Protein AF-A0A813CA04-F1 (afdb_monomer_lite)

Foldseek 3Di:
DVVLLVLLLVLLQLLLVCLCVVVAPDDNVCSVVSSVVSNVLNCQQSPQLVVLLCCCCPVVVPDSCQQQVVDPLLCCCPVDVVLVVLLSVLSSQLSVCSNNRVVVSVVVSVVSPVSSSVNSNSSSVSSVVVVVVVVVVVVVVVVVVVVVVVVVVVPVPDDDDDDDDDDDDDDDDDDDDDDDDDDDDDDDDDD

pLDDT: mean 78.23, std 19.39, range [39.5, 97.56]

Radius of gyration: 28.86 Å; chains: 1; bounding box: 60×56×82 Å

Structure (mmCIF, N/CA/C/O backbone):
data_AF-A0A813CA04-F1
#
_entry.id   AF-A0A813CA04-F1
#
loop_
_atom_site.group_PDB
_atom_site.id
_atom_site.type_symbol
_atom_site.label_atom_id
_atom_site.label_alt_id
_atom_site.label_comp_id
_atom_site.label_asym_id
_atom_site.label_entity_id
_atom_site.label_seq_id
_atom_site.pdbx_PDB_ins_code
_atom_site.Cartn_x
_atom_site.Cartn_y
_atom_site.Cartn_z
_atom_site.occupancy
_atom_site.B_iso_or_equiv
_atom_site.auth_seq_id
_atom_site.auth_comp_id
_atom_site.auth_asym_id
_atom_site.auth_atom_id
_atom_site.pdbx_PDB_model_num
ATOM 1 N N . MET A 1 1 ? 6.995 13.926 -3.197 1.00 55.69 1 MET A N 1
ATOM 2 C CA . MET A 1 1 ? 6.388 12.622 -2.840 1.00 55.69 1 MET A CA 1
ATOM 3 C C . MET A 1 1 ? 6.856 12.067 -1.500 1.00 55.69 1 MET A C 1
ATOM 5 O O . MET A 1 1 ? 6.055 11.379 -0.897 1.00 55.69 1 MET A O 1
ATOM 9 N N . VAL A 1 2 ? 8.081 12.334 -1.021 1.00 48.31 2 VAL A N 1
ATOM 10 C CA . VAL A 1 2 ? 8.615 11.747 0.232 1.00 48.31 2 VAL A CA 1
ATOM 11 C C . VAL A 1 2 ? 7.802 12.126 1.485 1.00 48.31 2 VAL A C 1
ATOM 13 O O . VAL A 1 2 ? 7.533 11.259 2.311 1.00 48.31 2 VAL A O 1
ATOM 16 N N . ILE A 1 3 ? 7.342 13.380 1.597 1.00 49.31 3 ILE A N 1
ATOM 17 C CA . ILE A 1 3 ? 6.557 13.866 2.753 1.00 49.31 3 ILE A CA 1
ATOM 18 C C . ILE A 1 3 ? 5.208 13.128 2.884 1.00 49.31 3 ILE A C 1
ATOM 20 O O . ILE A 1 3 ? 4.864 12.698 3.983 1.00 49.31 3 ILE A O 1
ATOM 24 N N . ASP A 1 4 ? 4.510 12.857 1.771 1.00 62.19 4 ASP A N 1
ATOM 25 C CA . ASP A 1 4 ? 3.280 12.039 1.775 1.00 62.19 4 ASP A CA 1
ATOM 26 C C . ASP A 1 4 ? 3.515 10.611 2.293 1.00 62.19 4 ASP A C 1
ATOM 28 O O . ASP A 1 4 ? 2.587 9.975 2.783 1.00 62.19 4 ASP A O 1
ATOM 32 N N . ARG A 1 5 ? 4.741 10.076 2.184 1.00 75.00 5 ARG A N 1
ATOM 33 C CA . ARG A 1 5 ? 5.033 8.678 2.550 1.00 75.00 5 ARG A CA 1
ATOM 34 C C . ARG A 1 5 ? 5.310 8.495 4.030 1.00 75.00 5 ARG A C 1
ATOM 36 O O . ARG A 1 5 ? 4.920 7.489 4.615 1.00 75.00 5 ARG A O 1
ATOM 43 N N . VAL A 1 6 ? 5.955 9.477 4.656 1.00 84.38 6 VAL A N 1
ATOM 44 C CA . VAL A 1 6 ? 6.117 9.467 6.115 1.00 84.38 6 VAL A CA 1
ATOM 45 C C . VAL A 1 6 ? 4.740 9.553 6.771 1.00 84.38 6 VAL A C 1
ATOM 47 O O . VAL A 1 6 ? 4.461 8.768 7.676 1.00 84.38 6 VAL A O 1
ATOM 50 N N . SER A 1 7 ? 3.851 10.408 6.243 1.00 87.94 7 SER A N 1
ATOM 51 C CA . SER A 1 7 ? 2.442 10.454 6.658 1.00 87.94 7 SER A CA 1
ATOM 52 C C . SER A 1 7 ? 1.767 9.091 6.524 1.00 87.94 7 SER A C 1
ATOM 54 O O . SER A 1 7 ? 1.264 8.564 7.514 1.00 87.94 7 SER A O 1
ATOM 56 N N . SER A 1 8 ? 1.838 8.465 5.347 1.00 87.88 8 SER A N 1
ATOM 57 C CA . SER A 1 8 ? 1.170 7.188 5.090 1.00 87.88 8 SER A CA 1
ATOM 58 C C . SER A 1 8 ? 1.691 6.041 5.969 1.00 87.88 8 SER A C 1
ATOM 60 O O . SER A 1 8 ? 0.910 5.227 6.465 1.00 87.88 8 SER A O 1
ATOM 62 N N . CYS A 1 9 ? 3.003 5.991 6.222 1.00 92.62 9 CYS A N 1
ATOM 63 C CA . CYS A 1 9 ? 3.618 5.020 7.132 1.00 92.62 9 CYS A CA 1
ATOM 64 C C . CYS A 1 9 ? 3.162 5.220 8.582 1.00 92.62 9 CYS A C 1
ATOM 66 O O . CYS A 1 9 ? 2.791 4.251 9.247 1.00 92.62 9 CYS A O 1
ATOM 68 N N . LEU A 1 10 ? 3.170 6.464 9.073 1.00 92.94 10 LEU A N 1
ATOM 69 C CA . LEU A 1 10 ? 2.711 6.791 10.425 1.00 92.94 10 LEU A CA 1
ATOM 70 C C . LEU A 1 10 ? 1.217 6.501 10.585 1.00 92.94 10 LEU A C 1
ATOM 72 O O . LEU A 1 10 ? 0.811 5.896 11.575 1.00 92.94 10 LEU A O 1
ATOM 76 N N . CYS A 1 11 ? 0.417 6.865 9.586 1.00 93.25 11 CYS A N 1
ATOM 77 C CA . CYS A 1 11 ? -1.019 6.633 9.545 1.00 93.25 11 CYS A CA 1
ATOM 78 C C . CYS A 1 11 ? -1.345 5.137 9.672 1.00 93.25 11 CYS A C 1
ATOM 80 O O . CYS A 1 11 ? -2.091 4.735 10.565 1.00 93.25 11 CYS A O 1
ATOM 82 N N . LEU A 1 12 ? -0.704 4.283 8.867 1.00 95.00 12 LEU A N 1
ATOM 83 C CA . LEU A 1 12 ? -0.877 2.831 8.969 1.00 95.00 12 LEU A CA 1
ATOM 84 C C . LEU A 1 12 ? -0.343 2.251 10.280 1.00 95.00 12 LEU A C 1
ATOM 86 O O . LEU A 1 12 ? -0.939 1.320 10.824 1.00 95.00 12 LEU A O 1
ATOM 90 N N . HIS A 1 13 ? 0.759 2.790 10.805 1.00 96.56 13 HIS A N 1
ATOM 91 C CA . HIS A 1 13 ? 1.315 2.342 12.077 1.00 96.56 13 HIS A CA 1
ATOM 92 C C . HIS A 1 13 ? 0.345 2.614 13.236 1.00 96.56 13 HIS A C 1
ATOM 94 O O . HIS A 1 13 ? 0.051 1.710 14.024 1.00 96.56 13 HIS A O 1
ATOM 100 N N . PHE A 1 14 ? -0.195 3.832 13.317 1.00 96.94 14 PHE A N 1
ATOM 101 C CA . PHE A 1 14 ? -1.172 4.205 14.339 1.00 96.94 14 PHE A CA 1
ATOM 102 C C . PHE A 1 14 ? -2.523 3.517 14.138 1.00 96.94 14 PHE A C 1
ATOM 104 O O . PHE A 1 14 ? -3.146 3.133 15.128 1.00 96.94 14 PHE A O 1
ATOM 111 N N . ALA A 1 15 ? -2.947 3.272 12.896 1.00 96.44 15 ALA A N 1
ATOM 112 C CA . ALA A 1 15 ? -4.121 2.452 12.613 1.00 96.44 15 ALA A CA 1
ATOM 113 C C . ALA A 1 15 ? -3.934 1.021 13.141 1.00 96.44 15 ALA A C 1
ATOM 115 O O . ALA A 1 15 ? -4.774 0.529 13.890 1.00 96.44 15 ALA A O 1
ATOM 116 N N . ALA A 1 16 ? -2.797 0.377 12.852 1.00 97.19 16 ALA A N 1
ATOM 117 C CA . ALA A 1 16 ? -2.495 -0.965 13.353 1.00 97.19 16 ALA A CA 1
ATOM 118 C C . ALA A 1 16 ? -2.447 -1.017 14.887 1.00 97.19 16 ALA A C 1
ATOM 120 O O . ALA A 1 16 ? -2.936 -1.972 15.490 1.00 97.19 16 ALA A O 1
ATOM 121 N N . LYS A 1 17 ? -1.885 0.016 15.528 1.00 97.56 17 LYS A N 1
ATOM 122 C CA . LYS A 1 17 ? -1.889 0.150 16.989 1.00 97.56 17 LYS A CA 1
ATOM 123 C C . LYS A 1 17 ? -3.314 0.284 17.537 1.00 97.56 17 LYS A C 1
ATOM 125 O O . LYS A 1 17 ? -3.674 -0.460 18.440 1.00 97.56 17 LYS A O 1
ATOM 130 N N . SER A 1 18 ? -4.132 1.152 16.944 1.00 96.50 18 SER A N 1
ATOM 131 C CA . SER A 1 18 ? -5.527 1.371 17.355 1.00 96.50 18 SER A CA 1
ATOM 132 C C . SER A 1 18 ? -6.366 0.095 17.237 1.00 96.50 18 SER A C 1
ATOM 134 O O . SER A 1 18 ? -7.174 -0.196 18.117 1.00 96.50 18 SER A O 1
ATOM 136 N N . VAL A 1 19 ? -6.137 -0.703 16.185 1.00 96.88 19 VAL A N 1
ATOM 137 C CA . VAL A 1 19 ? -6.776 -2.015 15.993 1.00 96.88 19 VAL A CA 1
ATOM 138 C C . VAL A 1 19 ? -6.406 -2.985 17.119 1.00 96.88 19 VAL A C 1
ATOM 140 O O . VAL A 1 19 ? -7.292 -3.614 17.689 1.00 96.88 19 VAL A O 1
ATOM 143 N N . LEU A 1 20 ? -5.120 -3.086 17.477 1.00 97.06 20 LEU A N 1
ATOM 144 C CA . LEU A 1 20 ? -4.658 -3.974 18.556 1.00 97.06 20 LEU A CA 1
ATOM 145 C C . LEU A 1 20 ? -5.130 -3.536 19.944 1.00 97.06 20 LEU A C 1
ATOM 147 O O . LEU A 1 20 ? -5.356 -4.379 20.804 1.00 97.06 20 LEU A O 1
ATOM 151 N N . GLU A 1 21 ? -5.293 -2.233 20.158 1.00 96.44 21 GLU A N 1
ATOM 152 C CA . GLU A 1 21 ? -5.838 -1.671 21.397 1.00 96.44 21 GLU A CA 1
ATOM 153 C C . GLU A 1 21 ? -7.366 -1.831 21.503 1.00 96.44 21 GLU A C 1
ATOM 155 O O . GLU A 1 21 ? -7.954 -1.394 22.490 1.00 96.44 21 GLU A O 1
ATOM 160 N N . GLY A 1 22 ? -8.025 -2.427 20.500 1.00 94.06 22 GLY A N 1
ATOM 161 C CA . GLY A 1 22 ? -9.474 -2.638 20.497 1.00 94.06 22 GLY A CA 1
ATOM 162 C C . GLY A 1 22 ? -10.286 -1.352 20.323 1.00 94.06 22 GLY A C 1
ATOM 163 O O . GLY A 1 22 ? -11.468 -1.324 20.646 1.00 94.06 22 GLY A O 1
ATOM 164 N N . ARG A 1 23 ? -9.675 -0.278 19.805 1.00 93.25 23 ARG A N 1
ATOM 165 C CA . ARG A 1 23 ? -10.325 1.034 19.613 1.00 93.25 23 ARG A CA 1
ATOM 166 C C . ARG A 1 23 ? -11.047 1.167 18.271 1.00 93.25 23 ARG A C 1
ATOM 168 O O . ARG A 1 23 ? -11.408 2.270 17.884 1.00 93.25 23 ARG A O 1
ATOM 175 N N . THR A 1 24 ? -11.213 0.070 17.538 1.00 94.00 24 THR A N 1
ATOM 176 C CA . THR A 1 24 ? -11.747 0.065 16.166 1.00 94.00 24 THR A CA 1
ATOM 177 C C . THR A 1 24 ? -12.960 -0.847 16.048 1.00 94.00 24 THR A C 1
ATOM 179 O O . THR A 1 24 ? -13.305 -1.564 16.983 1.00 94.00 24 THR A O 1
ATOM 182 N N . CYS A 1 25 ? -13.583 -0.867 14.874 1.00 90.38 25 CYS A N 1
ATOM 183 C CA . CYS A 1 25 ? -14.729 -1.717 14.571 1.00 90.38 25 CYS A CA 1
ATOM 184 C C . CYS A 1 25 ? -14.403 -3.213 14.431 1.00 90.38 25 CYS A C 1
ATOM 186 O O . CYS A 1 25 ? -15.316 -4.024 14.274 1.00 90.38 25 CYS A O 1
ATOM 188 N N . PHE A 1 26 ? -13.126 -3.602 14.480 1.00 92.94 26 PHE A N 1
ATOM 189 C CA . PHE A 1 26 ? -12.722 -5.001 14.390 1.00 92.94 26 PHE A CA 1
ATOM 190 C C . PHE A 1 26 ? -12.773 -5.690 15.755 1.00 92.94 26 PHE A C 1
ATOM 192 O O . PHE A 1 26 ? -12.189 -5.220 16.728 1.00 92.94 26 PHE A O 1
ATOM 199 N N . GLY A 1 27 ? -13.429 -6.852 15.809 1.00 92.19 27 GLY A N 1
ATOM 200 C CA . GLY A 1 27 ? -13.459 -7.689 17.008 1.00 92.19 27 GLY A CA 1
ATOM 201 C C . GLY A 1 27 ? -12.087 -8.280 17.359 1.00 92.19 27 GLY A C 1
ATOM 202 O O . GLY A 1 27 ? -11.211 -8.411 16.500 1.00 92.19 27 GLY A O 1
ATOM 203 N N . ALA A 1 28 ? -11.926 -8.704 18.617 1.00 93.06 28 ALA A N 1
ATOM 204 C CA . ALA A 1 28 ? -10.662 -9.205 19.168 1.00 93.06 28 ALA A CA 1
ATOM 205 C C . ALA A 1 28 ? -10.029 -10.346 18.346 1.00 93.06 28 ALA A C 1
ATOM 207 O O . ALA A 1 28 ? -8.811 -10.400 18.202 1.00 93.06 28 ALA A O 1
ATOM 208 N N . SER A 1 29 ? -10.845 -11.223 17.752 1.00 95.81 29 SER A N 1
ATOM 209 C CA . SER A 1 29 ? -10.362 -12.317 16.899 1.00 95.81 29 SER A CA 1
ATOM 210 C C . SER A 1 29 ? -9.768 -11.833 15.570 1.00 95.81 29 SER A C 1
ATOM 212 O O . SER A 1 29 ? -8.832 -12.445 15.068 1.00 95.81 29 SER A O 1
ATOM 214 N N . ALA A 1 30 ? -10.288 -10.743 14.994 1.00 95.25 30 ALA A N 1
ATOM 215 C CA . ALA A 1 30 ? -9.844 -10.207 13.703 1.00 95.25 30 ALA A CA 1
ATOM 216 C C . ALA A 1 30 ? -8.706 -9.181 13.843 1.00 95.25 30 ALA A C 1
ATOM 218 O O . ALA A 1 30 ? -7.878 -9.047 12.939 1.00 95.25 30 ALA A O 1
ATOM 219 N N . ALA A 1 31 ? -8.640 -8.486 14.982 1.00 95.50 31 ALA A N 1
ATOM 220 C CA . ALA A 1 31 ? -7.651 -7.455 15.276 1.00 95.50 31 ALA A CA 1
ATOM 221 C C . ALA A 1 31 ? -6.186 -7.843 14.963 1.00 95.50 31 ALA A C 1
ATOM 223 O O . ALA A 1 31 ? -5.520 -7.065 14.271 1.00 95.50 31 ALA A O 1
ATOM 224 N N . PRO A 1 32 ? -5.654 -9.016 15.377 1.00 97.00 32 PRO A N 1
ATOM 225 C CA . PRO A 1 32 ? -4.260 -9.361 15.091 1.00 97.00 32 PRO A CA 1
ATOM 226 C C . PRO A 1 32 ? -3.985 -9.516 13.590 1.00 97.00 32 PRO A C 1
ATOM 228 O O . PRO A 1 32 ? -2.941 -9.075 13.112 1.00 97.00 32 PRO A O 1
ATOM 231 N N . PHE A 1 33 ? -4.930 -10.077 12.830 1.00 97.38 33 PHE A N 1
ATOM 232 C CA . PHE A 1 33 ? -4.790 -10.258 11.384 1.00 97.38 33 PHE A CA 1
ATOM 233 C C . PHE A 1 33 ? -4.821 -8.923 10.646 1.00 97.38 33 PHE A C 1
ATOM 235 O O . PHE A 1 33 ? -3.964 -8.661 9.804 1.00 97.38 33 PHE A O 1
ATOM 242 N N . VAL A 1 34 ? -5.766 -8.049 10.998 1.00 95.94 34 VAL A N 1
ATOM 243 C CA . VAL A 1 34 ? -5.867 -6.713 10.400 1.00 95.94 34 VAL A CA 1
ATOM 244 C C . VAL A 1 34 ? -4.610 -5.899 10.706 1.00 95.94 34 VAL A C 1
ATOM 246 O O . VAL A 1 34 ? -4.014 -5.325 9.796 1.00 95.94 34 VAL A O 1
ATOM 249 N N . ALA A 1 35 ? -4.141 -5.898 11.956 1.00 96.94 35 ALA A N 1
ATOM 250 C CA . ALA A 1 35 ? -2.917 -5.199 12.334 1.00 96.94 35 ALA A CA 1
ATOM 251 C C . ALA A 1 35 ? -1.672 -5.751 11.618 1.00 96.94 35 ALA A C 1
ATOM 253 O O . ALA A 1 35 ? -0.805 -4.974 11.211 1.00 96.94 35 ALA A O 1
ATOM 254 N N . ALA A 1 36 ? -1.587 -7.073 11.432 1.00 97.50 36 ALA A N 1
ATOM 255 C CA . ALA A 1 36 ? -0.521 -7.699 10.657 1.00 97.50 36 ALA A CA 1
ATOM 256 C C . ALA A 1 36 ? -0.551 -7.235 9.195 1.00 97.50 36 ALA A C 1
ATOM 258 O O . ALA A 1 36 ? 0.472 -6.778 8.695 1.00 97.50 36 ALA A O 1
ATOM 259 N N . ILE A 1 37 ? -1.721 -7.251 8.544 1.00 96.25 37 ILE A N 1
ATOM 260 C CA . ILE A 1 37 ? -1.889 -6.773 7.163 1.00 96.25 37 ILE A CA 1
ATOM 261 C C . ILE A 1 37 ? -1.461 -5.307 7.036 1.00 96.25 37 ILE A C 1
ATOM 263 O O . ILE A 1 37 ? -0.677 -4.977 6.149 1.00 96.25 37 ILE A O 1
ATOM 267 N N . LEU A 1 38 ? -1.916 -4.429 7.936 1.00 96.31 38 LEU A N 1
ATOM 268 C CA . LEU A 1 38 ? -1.548 -3.008 7.922 1.00 96.31 38 LEU A CA 1
ATOM 269 C C . LEU A 1 38 ? -0.029 -2.814 8.021 1.00 96.31 38 LEU A C 1
ATOM 271 O O . LEU A 1 38 ? 0.549 -2.053 7.247 1.00 96.31 38 LEU A O 1
ATOM 275 N N . ARG A 1 39 ? 0.641 -3.546 8.921 1.00 96.31 39 ARG A N 1
ATOM 276 C CA . ARG A 1 39 ? 2.106 -3.505 9.059 1.00 96.31 39 ARG A CA 1
ATOM 277 C C . ARG A 1 39 ? 2.825 -4.085 7.843 1.00 96.31 39 ARG A C 1
ATOM 279 O O . ARG A 1 39 ? 3.814 -3.508 7.396 1.00 96.31 39 ARG A O 1
ATOM 286 N N . SER A 1 40 ? 2.327 -5.180 7.275 1.00 95.75 40 SER A N 1
ATOM 287 C CA . SER A 1 40 ? 2.870 -5.754 6.042 1.00 95.75 40 SER A CA 1
ATOM 288 C C . SER A 1 40 ? 2.755 -4.782 4.871 1.00 95.75 40 SER A C 1
ATOM 290 O O . SER A 1 40 ? 3.675 -4.708 4.063 1.00 95.75 40 SER A O 1
ATOM 292 N N . LEU A 1 41 ? 1.678 -3.997 4.791 1.00 94.44 41 LEU A N 1
ATOM 293 C CA . LEU A 1 41 ? 1.506 -2.984 3.750 1.00 94.44 41 LEU A CA 1
ATOM 294 C C . LEU A 1 41 ? 2.477 -1.808 3.905 1.00 94.44 41 LEU A C 1
ATOM 296 O O . LEU A 1 41 ? 2.966 -1.320 2.891 1.00 94.44 41 LEU A O 1
ATOM 300 N N . ILE A 1 42 ? 2.850 -1.413 5.128 1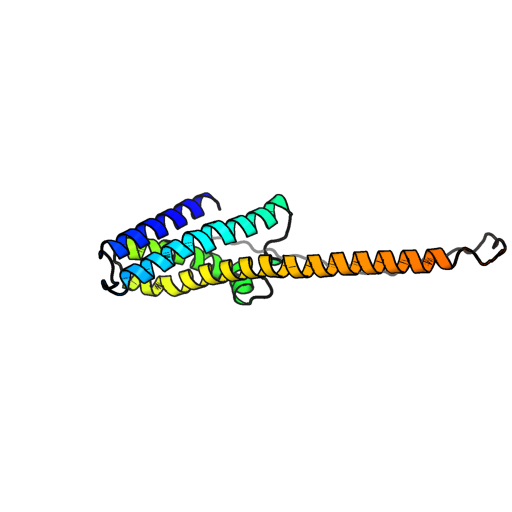.00 94.19 42 ILE A N 1
ATOM 301 C CA . ILE A 1 42 ? 3.947 -0.447 5.335 1.00 94.19 42 ILE A CA 1
ATOM 302 C C . ILE A 1 42 ? 5.226 -0.968 4.669 1.00 94.19 42 ILE A C 1
ATOM 304 O O . ILE A 1 42 ? 5.840 -0.280 3.857 1.00 94.19 42 ILE A O 1
ATOM 308 N N . VAL A 1 43 ? 5.612 -2.208 4.972 1.00 94.44 43 VAL A N 1
ATOM 309 C CA . VAL A 1 43 ? 6.862 -2.780 4.457 1.00 94.44 43 VAL A CA 1
ATOM 310 C C . VAL A 1 43 ? 6.789 -3.007 2.949 1.00 94.44 43 VAL A C 1
ATOM 312 O O . VAL A 1 43 ? 7.659 -2.555 2.213 1.00 94.44 43 VAL A O 1
ATOM 315 N N . LEU A 1 44 ? 5.759 -3.695 2.461 1.00 93.69 44 LEU A N 1
ATOM 316 C CA . LEU A 1 44 ? 5.690 -4.110 1.062 1.00 93.69 44 LEU A CA 1
ATOM 317 C C . LEU A 1 44 ? 5.362 -2.952 0.120 1.00 93.69 44 LEU A C 1
ATOM 319 O O . LEU A 1 44 ? 5.994 -2.830 -0.929 1.00 93.69 44 LEU A O 1
ATOM 323 N N . VAL A 1 45 ? 4.384 -2.114 0.470 1.00 92.38 45 VAL A N 1
ATOM 324 C CA . VAL A 1 45 ? 3.908 -1.038 -0.410 1.00 92.38 45 VAL A CA 1
ATOM 325 C C . VAL A 1 45 ? 4.748 0.217 -0.222 1.00 92.38 45 VAL A C 1
ATOM 327 O O . VAL A 1 45 ? 5.355 0.684 -1.185 1.00 92.38 45 VAL A O 1
ATOM 330 N N . GLU A 1 46 ? 4.809 0.755 0.996 1.00 90.31 46 GLU A N 1
ATOM 331 C CA . GLU A 1 46 ? 5.431 2.065 1.239 1.00 90.31 46 GLU A CA 1
ATOM 332 C C . GLU A 1 46 ? 6.960 2.025 1.242 1.00 90.31 46 GLU A C 1
ATOM 334 O O . GLU A 1 46 ? 7.592 2.975 0.784 1.00 90.31 46 GLU A O 1
ATOM 339 N N . ILE A 1 47 ? 7.566 0.924 1.691 1.00 91.44 47 ILE A N 1
ATOM 340 C CA . ILE A 1 47 ? 9.025 0.779 1.673 1.00 91.44 47 ILE A CA 1
ATOM 341 C C . ILE A 1 47 ? 9.467 0.080 0.385 1.00 91.44 47 ILE A C 1
ATOM 343 O O . ILE A 1 47 ? 10.031 0.718 -0.498 1.00 91.44 47 ILE A O 1
ATOM 347 N N . VAL A 1 48 ? 9.209 -1.220 0.231 1.00 93.25 48 VAL A N 1
ATOM 348 C CA . VAL A 1 48 ? 9.837 -2.028 -0.827 1.00 93.25 48 VAL A CA 1
ATOM 349 C C . VAL A 1 48 ? 9.393 -1.602 -2.228 1.00 93.25 48 VAL A C 1
ATOM 351 O O . VAL A 1 48 ? 10.243 -1.295 -3.069 1.00 93.25 48 VAL A O 1
ATOM 354 N N . ALA A 1 49 ? 8.086 -1.569 -2.505 1.00 90.88 49 ALA A N 1
ATOM 355 C CA . ALA A 1 49 ? 7.580 -1.229 -3.835 1.00 90.88 49 ALA A CA 1
ATOM 356 C C . ALA A 1 49 ? 7.942 0.208 -4.222 1.00 90.88 49 ALA A C 1
ATOM 358 O O . ALA A 1 49 ? 8.460 0.450 -5.315 1.00 90.88 49 ALA A O 1
ATOM 359 N N . HIS A 1 50 ? 7.714 1.154 -3.313 1.00 88.81 50 HIS A N 1
ATOM 360 C CA . HIS A 1 50 ? 7.986 2.562 -3.563 1.00 88.81 50 HIS A CA 1
ATOM 361 C C . HIS A 1 50 ? 9.479 2.864 -3.725 1.00 88.81 50 HIS A C 1
ATOM 363 O O . HIS A 1 50 ? 9.838 3.501 -4.715 1.00 88.81 50 HIS A O 1
ATOM 369 N N . VAL A 1 51 ? 10.354 2.376 -2.837 1.00 89.06 51 VAL A N 1
ATOM 370 C CA . VAL A 1 51 ? 11.810 2.575 -2.967 1.00 89.06 51 VAL A CA 1
ATOM 371 C C . VAL A 1 51 ? 12.325 1.955 -4.262 1.00 89.06 51 VAL A C 1
ATOM 373 O O . VAL A 1 51 ? 13.086 2.603 -4.974 1.00 89.06 51 VAL A O 1
ATOM 376 N N . SER A 1 52 ? 11.862 0.753 -4.625 1.00 90.69 52 SER A N 1
ATOM 377 C CA . SER A 1 52 ? 12.262 0.105 -5.882 1.00 90.69 52 SER A CA 1
ATOM 378 C C . SER A 1 52 ? 11.891 0.958 -7.095 1.00 90.69 52 SER A C 1
ATOM 380 O O . SER A 1 52 ? 12.734 1.235 -7.945 1.00 90.69 52 SER A O 1
ATOM 382 N N . VAL A 1 53 ? 10.639 1.420 -7.157 1.00 88.94 53 VAL A N 1
ATOM 383 C CA . VAL A 1 53 ? 10.148 2.285 -8.237 1.00 88.94 53 VAL A CA 1
ATOM 384 C C . VAL A 1 53 ? 10.922 3.602 -8.303 1.00 88.94 53 VAL A C 1
ATOM 386 O O . VAL A 1 53 ? 11.262 4.043 -9.400 1.00 88.94 53 VAL A O 1
ATOM 389 N N . MET A 1 54 ? 11.179 4.245 -7.160 1.00 88.69 54 MET A N 1
ATOM 390 C CA . MET A 1 54 ? 11.902 5.520 -7.119 1.00 88.69 54 MET A CA 1
ATOM 391 C C . MET A 1 54 ? 13.349 5.338 -7.553 1.00 88.69 54 MET A C 1
ATOM 393 O O . MET A 1 54 ? 13.794 6.042 -8.448 1.00 88.69 54 MET A O 1
ATOM 397 N N . PHE A 1 55 ? 14.039 4.324 -7.032 1.00 88.88 55 PHE A N 1
ATOM 398 C CA . PHE A 1 55 ? 15.403 4.002 -7.436 1.00 88.88 55 PHE A CA 1
ATOM 399 C C . PHE A 1 55 ? 15.509 3.754 -8.947 1.00 88.88 55 PHE A C 1
ATOM 401 O O . PHE A 1 55 ? 16.334 4.357 -9.628 1.00 88.88 55 PHE A O 1
ATOM 408 N N . LEU A 1 56 ? 14.630 2.921 -9.509 1.00 87.75 56 LEU A N 1
ATOM 409 C CA . LEU A 1 56 ? 14.612 2.653 -10.949 1.00 87.75 56 LEU A CA 1
ATOM 410 C C . LEU A 1 56 ? 14.308 3.905 -11.781 1.00 87.75 56 LEU A C 1
ATOM 412 O O . LEU A 1 56 ? 14.889 4.078 -12.849 1.00 87.75 56 LEU A O 1
ATOM 416 N N . SER A 1 57 ? 13.419 4.774 -11.302 1.00 86.88 57 SER A N 1
ATOM 417 C CA . SER A 1 57 ? 13.036 5.994 -12.014 1.00 86.88 57 SER A CA 1
ATOM 418 C C . SER A 1 57 ? 14.097 7.090 -11.942 1.00 86.88 57 SER A C 1
ATOM 420 O O . SER A 1 57 ? 14.344 7.747 -12.948 1.00 86.88 57 SER A O 1
ATOM 422 N N . GLU A 1 58 ? 14.675 7.322 -10.766 1.00 87.38 58 GLU A N 1
ATOM 423 C CA . GLU A 1 58 ? 15.557 8.460 -10.487 1.00 87.38 58 GLU A CA 1
ATOM 424 C C . GLU A 1 58 ? 17.024 8.124 -10.755 1.00 87.38 58 GLU A C 1
ATOM 426 O O . GLU A 1 58 ? 17.746 8.951 -11.301 1.00 87.38 58 GLU A O 1
ATOM 431 N N . VAL A 1 59 ? 17.459 6.905 -10.422 1.00 87.88 59 VAL A N 1
ATOM 432 C CA . VAL A 1 59 ? 18.862 6.488 -10.570 1.00 87.88 59 VAL A CA 1
ATOM 433 C C . VAL A 1 59 ? 19.099 5.822 -11.920 1.00 87.88 59 VAL A C 1
ATOM 435 O O . VAL A 1 59 ? 20.080 6.118 -12.593 1.00 87.88 59 VAL A O 1
ATOM 438 N N . LEU A 1 60 ? 18.200 4.925 -12.337 1.00 82.94 60 LEU A N 1
ATOM 439 C CA . LEU A 1 60 ? 18.363 4.159 -13.580 1.00 82.94 60 LEU A CA 1
ATOM 440 C C . LEU A 1 60 ? 17.629 4.774 -14.783 1.00 82.94 60 LEU A C 1
ATOM 442 O O . LEU A 1 60 ? 17.698 4.225 -15.882 1.00 82.94 60 LEU A O 1
ATOM 446 N N . GLY A 1 61 ? 16.909 5.885 -14.592 1.00 83.19 61 GLY A N 1
ATOM 447 C CA . GLY A 1 61 ? 16.183 6.585 -15.659 1.00 83.19 61 GLY A CA 1
ATOM 448 C C . GLY A 1 61 ? 15.039 5.778 -16.291 1.00 83.19 61 GLY A C 1
ATOM 449 O O . GLY A 1 61 ? 14.563 6.115 -17.377 1.00 83.19 61 GLY A O 1
ATOM 450 N N . VAL A 1 62 ? 14.582 4.698 -15.648 1.00 83.94 62 VAL A N 1
ATOM 451 C CA . VAL A 1 62 ? 13.505 3.849 -16.169 1.00 83.94 62 VAL A CA 1
ATOM 452 C C . VAL A 1 62 ? 12.172 4.566 -15.998 1.00 83.94 62 VAL A C 1
ATOM 454 O O . VAL A 1 62 ? 11.702 4.804 -14.886 1.00 83.94 62 VAL A O 1
ATOM 457 N N . HIS A 1 63 ? 11.514 4.878 -17.114 1.00 84.88 63 HIS A N 1
ATOM 458 C CA . HIS A 1 63 ? 10.256 5.613 -17.077 1.00 84.88 63 HIS A CA 1
ATOM 459 C C . HIS A 1 63 ? 9.174 4.853 -16.290 1.00 84.88 63 HIS A C 1
ATOM 461 O O . HIS A 1 63 ? 8.939 3.666 -16.522 1.00 84.88 63 HIS A O 1
ATOM 467 N N . GLN A 1 64 ? 8.458 5.547 -15.398 1.00 79.31 64 GLN A N 1
ATOM 468 C CA . GLN A 1 64 ? 7.525 4.924 -14.451 1.00 79.31 64 GLN A CA 1
ATOM 469 C C . GLN A 1 64 ? 6.426 4.081 -15.090 1.00 79.31 64 GLN A C 1
ATOM 471 O O . GLN A 1 64 ? 6.022 3.077 -14.502 1.00 79.31 64 GLN A O 1
ATOM 476 N N . LYS A 1 65 ? 5.971 4.458 -16.292 1.00 81.06 65 LYS A N 1
ATOM 477 C CA . LYS A 1 65 ? 4.988 3.665 -17.035 1.00 81.06 65 LYS A CA 1
ATOM 478 C C . LYS A 1 65 ? 5.547 2.305 -17.434 1.00 81.06 65 LYS A C 1
ATOM 480 O O . LYS A 1 65 ? 4.796 1.354 -17.417 1.00 81.06 65 LYS A O 1
ATOM 485 N N . GLN A 1 66 ? 6.846 2.162 -17.694 1.00 79.62 66 GLN A N 1
ATOM 486 C CA . GLN A 1 66 ? 7.449 0.875 -18.065 1.00 79.62 66 GLN A CA 1
ATOM 487 C C . GLN A 1 66 ? 7.513 -0.138 -16.907 1.00 79.62 66 GLN A C 1
ATOM 489 O O . GLN A 1 66 ? 7.832 -1.302 -17.135 1.00 79.62 66 GLN A O 1
ATOM 494 N N . MET A 1 67 ? 7.233 0.289 -15.674 1.00 82.56 67 MET A N 1
ATOM 495 C CA . MET A 1 67 ? 7.225 -0.563 -14.486 1.00 82.56 67 MET A CA 1
ATOM 496 C C . MET A 1 67 ? 5.789 -0.985 -14.172 1.00 82.56 67 MET A C 1
ATOM 498 O O . MET A 1 67 ? 5.123 -0.355 -13.351 1.00 82.56 67 MET A O 1
ATOM 502 N N . GLY A 1 68 ? 5.309 -2.031 -14.849 1.00 80.81 68 GLY A N 1
ATOM 503 C CA . GLY A 1 68 ? 4.001 -2.636 -14.595 1.00 80.81 68 GLY A CA 1
ATOM 504 C C . GLY A 1 68 ? 2.858 -2.196 -15.509 1.00 80.81 68 GLY A C 1
ATOM 505 O O . GLY A 1 68 ? 1.723 -2.546 -15.204 1.00 80.81 68 GLY A O 1
ATOM 506 N N . TYR A 1 69 ? 3.104 -1.485 -16.621 1.00 85.31 69 TYR A N 1
ATOM 507 C CA . TYR A 1 69 ? 2.028 -1.109 -17.562 1.00 85.31 69 TYR A CA 1
ATOM 508 C C . TYR A 1 69 ? 1.248 -2.297 -18.131 1.00 85.31 69 TYR A C 1
ATOM 510 O O . TYR A 1 69 ? 0.137 -2.114 -18.621 1.00 85.31 69 TYR A O 1
ATOM 518 N N . ASP A 1 70 ? 1.806 -3.504 -18.093 1.00 84.62 70 ASP A N 1
ATOM 519 C CA . ASP A 1 70 ? 1.128 -4.712 -18.568 1.00 84.62 70 ASP A CA 1
ATOM 520 C C . ASP A 1 70 ? -0.108 -5.030 -17.707 1.00 84.62 70 ASP A C 1
ATOM 522 O O . ASP A 1 70 ? -1.117 -5.540 -18.203 1.00 84.62 70 ASP A O 1
ATOM 526 N N . TYR A 1 71 ? -0.105 -4.595 -16.444 1.00 86.81 71 TYR A N 1
ATOM 527 C CA . TYR A 1 71 ? -1.228 -4.731 -15.528 1.00 86.81 71 TYR A CA 1
ATOM 528 C C . TYR A 1 71 ? -2.259 -3.611 -15.726 1.00 86.81 71 TYR A C 1
ATOM 530 O O . TYR A 1 71 ? -1.970 -2.424 -15.558 1.00 86.81 71 TYR A O 1
ATOM 538 N N . THR A 1 72 ? -3.515 -3.987 -15.991 1.00 89.94 72 THR A N 1
ATOM 539 C CA . THR A 1 72 ? -4.637 -3.044 -16.173 1.00 89.94 72 THR A CA 1
ATOM 540 C C . THR A 1 72 ? -4.798 -2.078 -14.997 1.00 89.94 72 THR A C 1
ATOM 542 O O . THR A 1 72 ? -5.074 -0.896 -15.205 1.00 89.94 72 THR A O 1
ATOM 545 N N . ILE A 1 73 ? -4.591 -2.556 -13.766 1.00 89.50 73 ILE A N 1
ATOM 546 C CA . ILE A 1 73 ? -4.685 -1.729 -12.557 1.00 89.50 73 ILE A CA 1
ATOM 547 C C . ILE A 1 73 ? -3.626 -0.620 -12.540 1.00 89.50 73 ILE A C 1
ATOM 549 O O . ILE A 1 73 ? -3.943 0.525 -12.232 1.00 89.50 73 ILE A O 1
ATOM 553 N N . VAL A 1 74 ? -2.397 -0.927 -12.966 1.00 88.00 74 VAL A N 1
ATOM 554 C CA . VAL A 1 74 ? -1.287 0.031 -13.027 1.00 88.00 74 VAL A CA 1
ATOM 555 C C . VAL A 1 74 ? -1.515 1.042 -14.146 1.00 88.00 74 VAL A C 1
ATOM 557 O O . VAL A 1 74 ? -1.275 2.230 -13.941 1.00 88.00 74 VAL A O 1
ATOM 560 N N . ARG A 1 75 ? -2.053 0.613 -15.299 1.00 90.50 75 ARG A N 1
ATOM 561 C CA . ARG A 1 75 ? -2.459 1.548 -16.364 1.00 90.50 75 ARG A CA 1
ATOM 562 C C . ARG A 1 75 ? -3.492 2.544 -15.862 1.00 90.50 75 ARG A C 1
ATOM 564 O O . ARG A 1 75 ? -3.315 3.739 -16.059 1.00 90.50 75 ARG A O 1
ATOM 571 N N . LYS A 1 76 ? -4.541 2.074 -15.180 1.00 88.88 76 LYS A N 1
ATOM 572 C CA . LYS A 1 76 ? -5.556 2.965 -14.597 1.00 88.88 76 LYS A CA 1
ATOM 573 C C . LYS A 1 76 ? -4.959 3.892 -13.535 1.00 88.88 76 LYS A C 1
ATOM 575 O O . LYS A 1 76 ? -5.263 5.077 -13.538 1.00 88.88 76 LYS A O 1
ATOM 580 N N . TYR A 1 77 ? -4.080 3.368 -12.680 1.00 87.00 77 TYR A N 1
ATOM 581 C CA . TYR A 1 77 ? -3.417 4.127 -11.617 1.00 87.00 77 TYR A CA 1
ATOM 582 C C . TYR A 1 77 ? -2.507 5.247 -12.152 1.00 87.00 77 TYR A C 1
ATOM 584 O O . TYR A 1 77 ? -2.489 6.332 -11.584 1.00 87.00 77 TYR A O 1
ATOM 592 N N . LEU A 1 78 ? -1.767 5.010 -13.244 1.00 86.25 78 LEU A N 1
ATOM 593 C CA . LEU A 1 78 ? -0.808 5.980 -13.795 1.00 86.25 78 LEU A CA 1
ATOM 594 C C . LEU A 1 78 ? -1.383 6.897 -14.885 1.00 86.25 78 LEU A C 1
ATOM 596 O O . LEU A 1 78 ? -0.840 7.980 -15.103 1.00 86.25 78 LEU A O 1
ATOM 600 N N . SER A 1 79 ? -2.422 6.471 -15.605 1.00 86.81 79 SER A N 1
ATOM 601 C CA . SER A 1 79 ? -2.928 7.214 -16.769 1.00 86.81 79 SER A CA 1
ATOM 602 C C . SER A 1 79 ? -4.068 8.174 -16.448 1.00 86.81 79 SER A C 1
ATOM 604 O O . SER A 1 79 ? -4.278 9.113 -17.210 1.00 86.81 79 SER A O 1
ATOM 606 N N . ASP A 1 80 ? -4.782 7.986 -15.336 1.00 89.00 80 ASP A N 1
ATOM 607 C CA . ASP A 1 80 ? -5.881 8.868 -14.938 1.00 89.00 80 ASP A CA 1
ATOM 608 C C . ASP A 1 80 ? -5.608 9.505 -13.567 1.00 89.00 80 ASP A C 1
ATOM 610 O O . ASP A 1 80 ? -5.577 8.843 -12.524 1.00 89.00 80 ASP A O 1
ATOM 614 N N . LYS A 1 81 ? -5.436 10.835 -13.577 1.00 88.31 81 LYS A N 1
ATOM 615 C CA . LYS A 1 81 ? -5.157 11.646 -12.384 1.00 88.31 81 LYS A CA 1
ATOM 616 C C . LYS A 1 81 ? -6.238 11.506 -11.309 1.00 88.31 81 LYS A C 1
ATOM 618 O O . LYS A 1 81 ? -5.918 11.624 -10.130 1.00 88.31 81 LYS A O 1
ATOM 623 N N . ARG A 1 82 ? -7.493 11.232 -11.688 1.00 91.44 82 ARG A N 1
ATOM 624 C CA . ARG A 1 82 ? -8.609 11.067 -10.743 1.00 91.44 82 ARG A CA 1
ATOM 625 C C . ARG A 1 82 ? -8.437 9.805 -9.912 1.00 91.44 82 ARG A C 1
ATOM 627 O O . ARG A 1 82 ? -8.585 9.862 -8.698 1.00 91.44 82 ARG A O 1
ATOM 634 N N . TYR A 1 83 ? -8.057 8.693 -10.544 1.00 89.31 83 TYR A N 1
ATOM 635 C CA . TYR A 1 83 ? -7.774 7.444 -9.833 1.00 89.31 83 TYR A CA 1
ATOM 636 C C . TYR A 1 83 ? -6.531 7.572 -8.957 1.00 89.31 83 TYR A C 1
ATOM 638 O O . TYR A 1 83 ? -6.544 7.110 -7.816 1.00 89.31 83 TYR A O 1
ATOM 646 N N . LEU A 1 84 ? -5.483 8.240 -9.448 1.00 87.69 84 LEU A N 1
ATOM 647 C CA . LEU A 1 84 ? -4.287 8.509 -8.654 1.00 87.69 84 LEU A CA 1
ATOM 648 C C . LEU A 1 84 ? -4.631 9.317 -7.395 1.00 87.69 84 LEU A C 1
ATOM 650 O O . LEU A 1 84 ? -4.338 8.873 -6.288 1.00 87.69 84 LEU A O 1
ATOM 654 N N . PHE A 1 85 ? -5.314 10.452 -7.554 1.00 88.88 85 PHE A N 1
ATOM 655 C CA . PHE A 1 85 ? -5.716 11.307 -6.438 1.00 88.88 85 PHE A CA 1
ATOM 656 C C . PHE A 1 85 ? -6.647 10.579 -5.464 1.00 88.88 85 PHE A C 1
ATOM 658 O O . PHE A 1 85 ? -6.363 10.532 -4.269 1.00 88.88 85 PHE A O 1
ATOM 665 N N . TRP A 1 86 ? -7.711 9.949 -5.974 1.00 90.94 86 TRP A N 1
ATOM 666 C CA . TRP A 1 86 ? -8.675 9.211 -5.158 1.00 90.94 86 TRP A CA 1
ATOM 667 C C . TRP A 1 86 ? -8.009 8.104 -4.347 1.00 90.94 86 TRP A C 1
ATOM 669 O O . TRP A 1 86 ? -8.289 7.951 -3.162 1.00 90.94 86 TRP A O 1
ATOM 679 N N . SER A 1 87 ? -7.106 7.344 -4.963 1.00 90.88 87 SER A N 1
ATOM 680 C CA . SER A 1 87 ? -6.409 6.248 -4.292 1.00 90.88 87 SER A CA 1
ATOM 681 C C . SER A 1 87 ? -5.398 6.737 -3.251 1.00 90.88 87 SER A C 1
ATOM 683 O O . SER A 1 87 ? -5.258 6.117 -2.199 1.00 90.88 87 SER A O 1
ATOM 685 N N . CYS A 1 88 ? -4.739 7.877 -3.486 1.00 90.00 88 CYS A N 1
ATOM 686 C CA . CYS A 1 88 ? -3.886 8.520 -2.491 1.00 90.00 88 CYS A CA 1
ATOM 687 C C . CYS A 1 88 ? -4.699 9.017 -1.292 1.00 90.00 88 CYS A C 1
ATOM 689 O O . CYS A 1 88 ? -4.372 8.668 -0.161 1.00 90.00 88 CYS A O 1
ATOM 691 N N . LEU A 1 89 ? -5.780 9.757 -1.551 1.00 91.62 89 LEU A N 1
ATOM 692 C CA . LEU A 1 89 ? -6.677 10.284 -0.525 1.00 91.62 89 LEU A CA 1
ATOM 693 C C . LEU A 1 89 ? -7.325 9.160 0.292 1.00 91.62 89 LEU A C 1
ATOM 695 O O . LEU A 1 89 ? -7.313 9.194 1.518 1.00 91.62 89 LEU A O 1
ATOM 699 N N . SER A 1 90 ? -7.845 8.137 -0.388 1.00 93.50 90 SER A N 1
ATOM 700 C CA . SER A 1 90 ? -8.473 6.976 0.249 1.00 93.50 90 SER A CA 1
ATOM 701 C C . SER A 1 90 ? -7.509 6.229 1.160 1.00 93.50 90 SER A C 1
ATOM 703 O O . SER A 1 90 ? -7.924 5.695 2.177 1.00 93.50 90 SER A O 1
ATOM 705 N N . PHE A 1 91 ? -6.222 6.193 0.822 1.00 91.19 91 PHE A N 1
ATOM 706 C CA . PHE A 1 91 ? -5.229 5.511 1.641 1.00 91.19 91 PHE A CA 1
ATOM 707 C C . PHE A 1 91 ? -5.004 6.206 2.986 1.00 91.19 91 PHE A C 1
ATOM 709 O O . PHE A 1 91 ? -5.010 5.542 4.020 1.00 91.19 91 PHE A O 1
ATOM 716 N N . GLU A 1 92 ? -4.868 7.536 2.981 1.00 91.12 92 GLU A N 1
ATOM 717 C CA . GLU A 1 92 ? -4.763 8.317 4.219 1.00 91.12 92 GLU A CA 1
ATOM 718 C C . GLU A 1 92 ? -6.074 8.265 5.011 1.00 91.12 92 GLU A C 1
ATOM 720 O O . GLU A 1 92 ? -6.065 7.993 6.211 1.00 91.12 92 GLU A O 1
ATOM 725 N N . LEU A 1 93 ? -7.216 8.461 4.337 1.00 94.44 93 LEU A N 1
ATOM 726 C CA . LEU A 1 93 ? -8.537 8.400 4.967 1.00 94.44 93 LEU A CA 1
ATOM 727 C C . LEU A 1 93 ? -8.813 7.038 5.601 1.00 94.44 93 LEU A C 1
ATOM 729 O O . LEU A 1 93 ? -9.427 6.98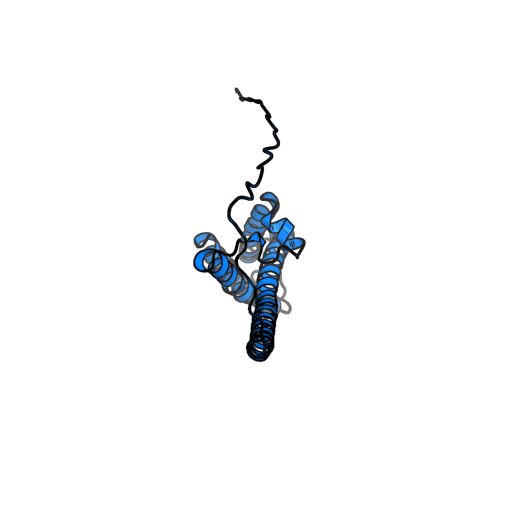2 6.663 1.00 94.44 93 LEU A O 1
ATOM 733 N N . PHE A 1 94 ? -8.353 5.947 4.993 1.00 95.38 94 PHE A N 1
ATOM 734 C CA . PHE A 1 94 ? -8.518 4.609 5.546 1.00 95.38 94 PHE A CA 1
ATOM 735 C C . PHE A 1 94 ? -7.784 4.457 6.883 1.00 95.38 94 PHE A C 1
ATOM 737 O O . PHE A 1 94 ? -8.391 4.061 7.875 1.00 95.38 94 PHE A O 1
ATOM 744 N N . GLY A 1 95 ? -6.506 4.841 6.959 1.00 93.88 95 GLY A N 1
ATOM 745 C CA . GLY A 1 95 ? -5.768 4.776 8.222 1.00 93.88 95 GLY A CA 1
ATOM 746 C C . GLY A 1 95 ? -6.327 5.735 9.283 1.00 93.88 95 GLY A C 1
ATOM 747 O O . GLY A 1 95 ? -6.538 5.326 10.425 1.00 93.88 95 GLY A O 1
ATOM 748 N N . LEU A 1 96 ? -6.665 6.973 8.906 1.00 95.06 96 LEU A N 1
ATOM 749 C CA . LEU A 1 96 ? -7.256 7.956 9.822 1.00 95.06 96 LEU A CA 1
ATOM 750 C C . LEU A 1 96 ? -8.621 7.507 10.351 1.00 95.06 96 LEU A C 1
ATOM 752 O O . LEU A 1 96 ? -8.877 7.615 11.548 1.00 95.06 96 LEU A O 1
ATOM 756 N N . SER A 1 97 ? -9.484 6.971 9.486 1.00 95.38 97 SER A N 1
ATOM 757 C CA . SER A 1 97 ? -10.812 6.485 9.881 1.00 95.38 97 SER A CA 1
ATOM 758 C C . SER A 1 97 ? -10.743 5.291 10.826 1.00 95.38 97 SER A C 1
ATOM 760 O O . SER A 1 97 ? -11.583 5.193 11.719 1.00 95.38 97 SER A O 1
ATOM 762 N N . LEU A 1 98 ? -9.722 4.436 10.704 1.00 94.88 98 LEU A N 1
ATOM 763 C CA . LEU A 1 98 ? -9.448 3.401 11.700 1.00 94.88 98 LEU A CA 1
ATOM 764 C C . LEU A 1 98 ? -9.033 3.998 13.047 1.00 94.88 98 LEU A C 1
ATOM 766 O O . LEU A 1 98 ? -9.529 3.549 14.072 1.00 94.88 98 LEU A O 1
ATOM 770 N N . ILE A 1 99 ? -8.180 5.027 13.061 1.00 95.69 99 ILE A N 1
ATOM 771 C CA . ILE A 1 99 ? -7.723 5.675 14.304 1.00 95.69 99 ILE A CA 1
ATOM 772 C C . ILE A 1 99 ? -8.891 6.317 15.069 1.00 95.69 99 ILE A C 1
ATOM 774 O O . ILE A 1 99 ? -8.971 6.178 16.287 1.00 95.69 99 ILE A O 1
ATOM 778 N N . VAL A 1 100 ? -9.809 6.994 14.371 1.00 96.06 100 VAL A N 1
ATOM 779 C CA . VAL A 1 100 ? -10.977 7.656 14.992 1.00 96.06 100 VAL A CA 1
ATOM 780 C C . VAL A 1 100 ? -12.222 6.763 15.080 1.00 96.06 100 VAL A C 1
ATOM 782 O O . VAL A 1 100 ? -13.291 7.236 15.456 1.00 96.06 100 VAL A O 1
ATOM 785 N N . ASN A 1 101 ? -12.105 5.481 14.720 1.00 94.94 101 ASN A N 1
ATOM 786 C CA . ASN A 1 101 ? -13.196 4.500 14.711 1.00 94.94 101 ASN A CA 1
ATOM 787 C C . ASN A 1 101 ? -14.428 4.887 13.855 1.00 94.94 101 ASN A C 1
ATOM 789 O O . ASN A 1 101 ? -15.574 4.570 14.180 1.00 94.94 101 ASN A O 1
ATOM 793 N N . ALA A 1 102 ? -14.213 5.564 12.728 1.00 95.62 102 ALA A N 1
ATOM 794 C CA . ALA A 1 102 ? -15.272 5.986 11.812 1.00 95.62 102 ALA A CA 1
ATOM 795 C C . ALA A 1 102 ? -15.587 4.901 10.764 1.00 95.62 102 ALA A C 1
ATOM 797 O O . ALA A 1 102 ? -15.229 5.024 9.591 1.00 95.62 102 ALA A O 1
ATOM 798 N N . THR A 1 103 ? -16.292 3.842 11.175 1.00 93.88 103 THR A N 1
ATOM 799 C CA . THR A 1 103 ? -16.600 2.661 10.332 1.00 93.88 103 THR A CA 1
ATOM 800 C C . THR A 1 103 ? -17.158 2.980 8.934 1.00 93.88 103 THR A C 1
ATOM 802 O O . THR A 1 103 ? -16.670 2.393 7.967 1.00 93.88 103 THR A O 1
ATOM 805 N N . PRO A 1 104 ? -18.121 3.909 8.749 1.00 96.19 104 PRO A N 1
ATOM 806 C CA . PRO A 1 104 ? -18.620 4.224 7.408 1.00 96.19 104 PRO A CA 1
ATOM 807 C C . PRO A 1 104 ? -17.522 4.754 6.476 1.00 96.19 104 PRO A C 1
ATOM 809 O O . PRO A 1 104 ? -17.479 4.409 5.297 1.00 96.19 104 PRO A O 1
ATOM 812 N N . VAL A 1 105 ? -16.587 5.541 7.015 1.00 95.81 105 VAL A N 1
ATOM 813 C CA . VAL A 1 105 ? -15.462 6.099 6.254 1.00 95.81 105 VAL A CA 1
ATOM 814 C C . VAL A 1 105 ? -14.446 5.010 5.912 1.00 95.81 105 VAL A C 1
ATOM 816 O O . VAL A 1 105 ? -13.919 5.009 4.799 1.00 95.81 105 VAL A O 1
ATOM 819 N N . VAL A 1 106 ? -14.229 4.038 6.806 1.00 94.69 106 VAL A N 1
ATOM 820 C CA . VAL A 1 106 ? -13.405 2.847 6.525 1.00 94.69 106 VAL A CA 1
ATOM 821 C C . VAL A 1 106 ? -13.952 2.108 5.301 1.00 94.69 106 VAL A C 1
ATOM 823 O O . VAL A 1 106 ? -13.199 1.806 4.379 1.00 94.69 106 VAL A O 1
ATOM 826 N N . LEU A 1 107 ? -15.267 1.873 5.240 1.00 95.25 107 LEU A N 1
ATOM 827 C CA . LEU A 1 107 ? -15.899 1.159 4.124 1.00 95.25 107 LEU A CA 1
ATOM 828 C C . LEU A 1 107 ? -15.805 1.927 2.798 1.00 95.25 107 LEU A C 1
ATOM 830 O O . LEU A 1 107 ? -15.527 1.325 1.764 1.00 95.25 107 LEU A O 1
ATOM 834 N N . VAL A 1 108 ? -15.996 3.249 2.824 1.00 96.06 108 VAL A N 1
ATOM 835 C CA . VAL A 1 108 ? -15.919 4.097 1.620 1.00 96.06 108 VAL A CA 1
ATOM 836 C C . VAL A 1 108 ? -14.481 4.245 1.109 1.00 96.06 108 VAL A C 1
ATOM 838 O O . VAL A 1 108 ? -14.258 4.294 -0.100 1.00 96.06 108 VAL A O 1
ATOM 841 N N . SER A 1 109 ? -13.497 4.299 2.009 1.00 95.75 109 SER A N 1
ATOM 842 C CA . SER A 1 109 ? -12.079 4.459 1.656 1.00 95.75 109 SER A CA 1
ATOM 843 C C . SER A 1 109 ? -11.384 3.140 1.288 1.00 95.75 109 SER A C 1
ATOM 845 O O . SER A 1 109 ? -10.393 3.148 0.552 1.00 95.75 109 SER A O 1
ATOM 847 N N . LEU A 1 110 ? -11.923 1.992 1.713 1.00 94.94 110 LEU A N 1
ATOM 848 C CA . LEU A 1 110 ? -11.336 0.672 1.466 1.00 94.94 110 LEU A CA 1
ATOM 849 C C . LEU A 1 110 ? -11.066 0.370 -0.026 1.00 94.94 110 LEU A C 1
ATOM 851 O O . LEU A 1 110 ? -9.957 -0.075 -0.331 1.00 94.94 110 LEU A O 1
ATOM 855 N N . PRO A 1 111 ? -11.976 0.629 -0.990 1.00 95.50 111 PRO A N 1
ATOM 856 C CA . PRO A 1 111 ? -11.709 0.343 -2.401 1.00 95.50 111 PRO A CA 1
ATOM 857 C C . PRO A 1 111 ? -10.508 1.117 -2.954 1.00 95.50 111 PRO A C 1
ATOM 859 O O . PRO A 1 111 ? -9.694 0.560 -3.692 1.00 95.50 111 PRO A O 1
ATOM 862 N N . GLY A 1 112 ? -10.365 2.394 -2.583 1.00 94.12 112 GLY A N 1
ATOM 863 C CA . GLY A 1 112 ? -9.236 3.219 -3.011 1.00 94.12 112 GLY A CA 1
ATOM 864 C C . GLY A 1 112 ? -7.924 2.799 -2.345 1.00 94.12 112 GLY A C 1
ATOM 865 O O . GLY A 1 112 ? -6.890 2.743 -3.014 1.00 94.12 112 GLY A O 1
ATOM 866 N N . PHE A 1 113 ? -7.978 2.425 -1.063 1.00 94.50 113 PHE A N 1
ATOM 867 C CA . PHE A 1 113 ? -6.851 1.847 -0.331 1.00 94.50 113 PHE A CA 1
ATOM 868 C C . PHE A 1 113 ? -6.339 0.558 -0.994 1.00 94.50 113 PHE A C 1
ATOM 870 O O . PHE A 1 113 ? -5.155 0.460 -1.331 1.00 94.50 113 PHE A O 1
ATOM 877 N N . VAL A 1 114 ? -7.238 -0.396 -1.263 1.00 95.75 114 VAL A N 1
ATOM 878 C CA . VAL A 1 114 ? -6.909 -1.667 -1.930 1.00 95.75 114 VAL A CA 1
ATOM 879 C C . VAL A 1 114 ? -6.368 -1.418 -3.335 1.00 95.75 114 VAL A C 1
ATOM 881 O O . VAL A 1 114 ? -5.369 -2.022 -3.718 1.00 95.75 114 VAL A O 1
ATOM 884 N N . PHE A 1 115 ? -6.970 -0.494 -4.090 1.00 94.62 115 PHE A N 1
ATOM 885 C CA . PHE A 1 115 ? -6.499 -0.138 -5.426 1.00 94.62 115 PHE A CA 1
ATOM 886 C C . PHE A 1 115 ? -5.055 0.385 -5.411 1.00 94.62 115 PHE A C 1
ATOM 888 O O . PHE A 1 115 ? -4.235 -0.083 -6.202 1.00 94.62 115 PHE A O 1
ATOM 895 N N . ARG A 1 116 ? -4.712 1.302 -4.490 1.00 93.00 116 ARG A N 1
ATOM 896 C CA . ARG A 1 116 ? -3.335 1.812 -4.341 1.00 93.00 116 ARG A CA 1
ATOM 897 C C . ARG A 1 116 ? -2.366 0.704 -3.935 1.00 93.00 116 ARG A C 1
ATOM 899 O O . ARG A 1 116 ? -1.283 0.610 -4.513 1.00 93.00 116 ARG A O 1
ATOM 906 N N . ALA A 1 117 ? -2.734 -0.132 -2.965 1.00 93.69 117 ALA A N 1
ATOM 907 C CA . ALA A 1 117 ? -1.889 -1.236 -2.518 1.00 93.69 117 ALA A CA 1
ATOM 908 C C . ALA A 1 117 ? -1.613 -2.226 -3.663 1.00 93.69 117 ALA A C 1
ATOM 910 O O . ALA A 1 117 ? -0.457 -2.509 -3.977 1.00 93.69 117 ALA A O 1
ATOM 911 N N . ALA A 1 118 ? -2.664 -2.677 -4.349 1.00 94.50 118 ALA A N 1
ATOM 912 C CA . ALA A 1 118 ? -2.564 -3.619 -5.458 1.00 94.50 118 ALA A CA 1
ATOM 913 C C . ALA A 1 118 ? -1.777 -3.041 -6.643 1.00 94.50 118 ALA A C 1
ATOM 915 O O . ALA A 1 118 ? -0.927 -3.732 -7.201 1.00 94.50 118 ALA A O 1
ATOM 916 N N . ALA A 1 119 ? -1.982 -1.766 -6.995 1.00 92.62 119 ALA A N 1
ATOM 917 C CA . ALA A 1 119 ? -1.205 -1.116 -8.045 1.00 92.62 119 ALA A CA 1
ATOM 918 C C . ALA A 1 119 ? 0.297 -1.131 -7.723 1.00 92.62 119 ALA A C 1
ATOM 920 O O . ALA A 1 119 ? 1.095 -1.536 -8.565 1.00 92.62 119 ALA A O 1
ATOM 921 N N . ASN A 1 120 ? 0.697 -0.757 -6.506 1.00 92.31 120 ASN A N 1
ATOM 922 C CA . ASN A 1 120 ? 2.110 -0.757 -6.119 1.00 92.31 120 ASN A CA 1
ATOM 923 C C . ASN A 1 120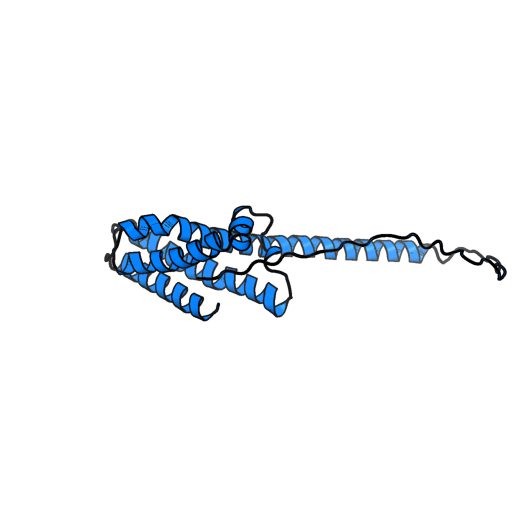 ? 2.704 -2.172 -6.027 1.00 92.31 120 ASN A C 1
ATOM 925 O O . ASN A 1 120 ? 3.837 -2.375 -6.462 1.00 92.31 120 ASN A O 1
ATOM 929 N N . ILE A 1 121 ? 1.937 -3.164 -5.564 1.00 93.69 121 ILE A N 1
ATOM 930 C CA . ILE A 1 121 ? 2.362 -4.572 -5.574 1.00 93.69 121 ILE A CA 1
ATOM 931 C C . ILE A 1 121 ? 2.577 -5.065 -7.011 1.00 93.69 121 ILE A C 1
ATOM 933 O O . ILE A 1 121 ? 3.626 -5.629 -7.304 1.00 93.69 121 ILE A O 1
ATOM 937 N N . CYS A 1 122 ? 1.651 -4.805 -7.941 1.00 93.56 122 CYS A N 1
ATOM 938 C CA . CYS A 1 122 ? 1.820 -5.178 -9.350 1.00 93.56 122 CYS A CA 1
ATOM 939 C C . CYS A 1 122 ? 3.058 -4.527 -9.982 1.00 93.56 122 CYS A C 1
ATOM 941 O O . CYS A 1 122 ? 3.759 -5.164 -10.770 1.00 93.56 122 CYS A O 1
ATOM 943 N N . ARG A 1 123 ? 3.360 -3.272 -9.625 1.00 91.19 123 ARG A N 1
ATOM 944 C CA . ARG A 1 123 ? 4.592 -2.600 -10.067 1.00 91.19 123 ARG A CA 1
ATOM 945 C C . ARG A 1 123 ? 5.832 -3.299 -9.522 1.00 91.19 123 ARG A C 1
ATOM 947 O O . ARG A 1 123 ? 6.755 -3.547 -10.291 1.00 91.19 123 ARG A O 1
ATOM 954 N N . LEU A 1 124 ? 5.839 -3.654 -8.237 1.00 92.00 124 LEU A N 1
ATOM 955 C CA . LEU A 1 124 ? 6.937 -4.401 -7.627 1.00 92.00 124 LEU A CA 1
ATOM 956 C C . LEU A 1 124 ? 7.124 -5.770 -8.292 1.00 92.00 124 LEU A C 1
ATOM 958 O O . LEU A 1 124 ? 8.239 -6.099 -8.682 1.00 92.00 124 LEU A O 1
ATOM 962 N N . ILE A 1 125 ? 6.043 -6.529 -8.493 1.00 91.88 125 ILE A N 1
ATOM 963 C CA . ILE A 1 125 ? 6.084 -7.821 -9.192 1.00 91.88 125 ILE A CA 1
ATOM 964 C C . ILE A 1 125 ? 6.674 -7.638 -10.590 1.00 91.88 125 ILE A C 1
ATOM 966 O O . ILE A 1 125 ? 7.618 -8.335 -10.937 1.00 91.88 125 ILE A O 1
ATOM 970 N N . SER A 1 126 ? 6.187 -6.658 -11.360 1.00 89.62 126 SER A N 1
ATOM 971 C CA . SER A 1 126 ? 6.724 -6.357 -12.691 1.00 89.62 126 SER A CA 1
ATOM 972 C C . SER A 1 126 ? 8.225 -6.072 -12.663 1.00 89.62 126 SER A C 1
ATOM 974 O O . SER A 1 126 ? 8.953 -6.556 -13.521 1.00 89.62 126 SER A O 1
ATOM 976 N N . ILE A 1 127 ? 8.708 -5.312 -11.679 1.00 88.88 127 ILE A N 1
ATOM 977 C CA . ILE A 1 127 ? 10.136 -5.017 -11.525 1.00 88.88 127 ILE A CA 1
ATOM 978 C C . ILE A 1 127 ? 10.935 -6.296 -11.251 1.00 88.88 127 ILE A C 1
ATOM 980 O O . ILE A 1 127 ? 11.971 -6.517 -11.882 1.00 88.88 127 ILE A O 1
ATOM 984 N N . LEU A 1 128 ? 10.453 -7.135 -10.332 1.00 88.06 128 LEU A N 1
ATOM 985 C CA . LEU A 1 128 ? 11.125 -8.373 -9.941 1.00 88.06 128 LEU A CA 1
ATOM 986 C C . LEU A 1 128 ? 11.172 -9.380 -11.097 1.00 88.06 128 LEU A C 1
ATOM 988 O O . LEU A 1 128 ? 12.232 -9.941 -11.363 1.00 88.06 128 LEU A O 1
ATOM 992 N N . THR A 1 129 ? 10.077 -9.542 -11.841 1.00 85.25 129 THR A N 1
ATOM 993 C CA . THR A 1 129 ? 10.004 -10.491 -12.963 1.00 85.25 129 THR A CA 1
ATOM 994 C C . THR A 1 129 ? 10.740 -9.990 -14.208 1.00 85.25 129 THR A C 1
ATOM 996 O O . THR A 1 129 ? 11.344 -10.772 -14.935 1.00 85.25 129 THR A O 1
ATOM 999 N N . ARG A 1 130 ? 10.757 -8.674 -14.466 1.00 71.31 130 ARG A N 1
ATOM 1000 C CA . ARG A 1 130 ? 11.437 -8.097 -15.643 1.00 71.31 130 ARG A CA 1
ATOM 1001 C C . ARG A 1 130 ? 12.961 -8.173 -15.536 1.00 71.31 130 ARG A C 1
ATOM 1003 O O . ARG A 1 130 ? 13.640 -8.265 -16.560 1.00 71.31 130 ARG A O 1
ATOM 1010 N N . LYS A 1 131 ? 13.500 -8.149 -14.311 1.00 58.62 131 LYS A N 1
ATOM 1011 C CA . LYS A 1 131 ? 14.936 -8.332 -14.047 1.00 58.62 131 LYS A CA 1
ATOM 1012 C C . LYS A 1 131 ? 15.398 -9.748 -14.395 1.00 58.62 131 LYS A C 1
ATOM 1014 O O . LYS A 1 131 ? 16.525 -9.915 -14.849 1.00 58.62 131 LYS A O 1
ATOM 1019 N N . GLU A 1 132 ? 14.520 -10.734 -14.239 1.00 55.28 132 GLU A N 1
ATOM 1020 C CA . GLU A 1 132 ? 14.774 -12.098 -14.684 1.00 55.28 132 GLU A CA 1
ATOM 1021 C C . GLU A 1 132 ? 14.836 -12.137 -16.214 1.00 55.28 132 GLU A C 1
ATOM 1023 O O . GLU A 1 132 ? 15.879 -12.483 -16.760 1.00 55.28 132 GLU A O 1
ATOM 1028 N N . SER A 1 133 ? 13.813 -11.634 -16.916 1.00 53.31 133 SER A N 1
ATOM 1029 C CA . SER A 1 133 ? 13.774 -11.662 -18.387 1.00 53.31 133 SER A CA 1
ATOM 1030 C C . SER A 1 133 ? 14.972 -10.988 -19.063 1.00 53.31 133 SER A C 1
ATOM 1032 O O . SER A 1 133 ? 15.529 -11.572 -19.983 1.00 53.31 133 SER A O 1
ATOM 1034 N N . ARG A 1 134 ? 15.423 -9.807 -18.607 1.00 57.25 134 ARG A N 1
ATOM 1035 C CA . ARG A 1 134 ? 16.608 -9.157 -19.208 1.00 57.25 134 ARG A CA 1
ATOM 1036 C C . ARG A 1 134 ? 17.902 -9.931 -18.979 1.00 57.25 134 ARG A C 1
ATOM 1038 O O . ARG A 1 134 ? 18.747 -9.930 -19.863 1.00 57.25 134 ARG A O 1
ATOM 1045 N N . ARG A 1 135 ? 18.050 -10.599 -17.831 1.00 53.72 135 ARG A N 1
ATOM 1046 C CA . ARG A 1 135 ? 19.237 -11.413 -17.546 1.00 53.72 135 ARG A CA 1
ATOM 1047 C C . ARG A 1 135 ? 19.332 -12.596 -18.506 1.00 53.72 135 ARG A C 1
ATOM 1049 O O . ARG A 1 135 ? 20.415 -12.872 -19.000 1.00 53.72 135 ARG A O 1
ATOM 1056 N N . TRP A 1 136 ? 18.201 -13.230 -18.817 1.00 45.94 136 TRP A N 1
ATOM 1057 C CA . TRP A 1 136 ? 18.135 -14.291 -19.824 1.00 45.94 136 TRP A CA 1
ATOM 1058 C C . TRP A 1 136 ? 18.460 -13.766 -21.227 1.00 45.94 136 TRP A C 1
ATOM 1060 O O . TRP A 1 136 ? 19.272 -14.374 -21.914 1.00 45.94 136 TRP A O 1
ATOM 1070 N N . THR A 1 137 ? 17.902 -12.618 -21.630 1.00 56.91 137 THR A N 1
ATOM 1071 C CA . THR A 1 137 ? 18.148 -12.058 -22.972 1.00 56.91 137 THR A CA 1
ATOM 1072 C C . THR A 1 137 ? 19.593 -11.593 -23.152 1.00 56.91 137 THR A C 1
ATOM 1074 O O . THR A 1 137 ? 20.217 -11.931 -24.148 1.00 56.91 137 THR A O 1
ATOM 1077 N N . GLU A 1 138 ? 20.171 -10.888 -22.176 1.00 63.62 138 GLU A N 1
ATOM 1078 C CA . GLU A 1 138 ? 21.574 -10.457 -22.241 1.00 63.62 138 GLU A CA 1
ATOM 1079 C C . GLU A 1 138 ? 22.543 -11.652 -22.213 1.00 63.62 138 GLU A C 1
ATOM 1081 O O . GLU A 1 138 ? 23.572 -11.629 -22.889 1.00 63.62 138 GLU A O 1
ATOM 1086 N N . GLU A 1 139 ? 22.222 -12.720 -21.474 1.00 63.31 139 GLU A N 1
ATOM 1087 C CA . GLU A 1 139 ? 23.037 -13.938 -21.441 1.00 63.31 139 GLU A CA 1
ATOM 1088 C C . GLU A 1 139 ? 22.915 -14.756 -22.739 1.00 63.31 139 GLU A C 1
ATOM 1090 O O . GLU A 1 139 ? 23.914 -15.291 -23.228 1.00 63.31 139 GLU A O 1
ATOM 1095 N N . GLU A 1 140 ? 21.729 -14.823 -23.346 1.00 60.78 140 GLU A N 1
ATOM 1096 C CA . GLU A 1 140 ? 21.523 -15.438 -24.661 1.00 60.78 140 GLU A CA 1
ATOM 1097 C C . GLU A 1 140 ? 22.193 -14.642 -25.785 1.00 60.78 140 GLU A C 1
ATOM 1099 O O . GLU A 1 140 ? 22.886 -15.245 -26.609 1.00 60.78 140 GLU A O 1
ATOM 1104 N N . ASP A 1 141 ? 22.085 -13.313 -25.781 1.00 66.75 141 ASP A N 1
ATOM 1105 C CA . ASP A 1 141 ? 22.738 -12.431 -26.753 1.00 66.75 141 ASP A CA 1
ATOM 1106 C C . ASP A 1 141 ? 24.268 -12.509 -26.627 1.00 66.75 141 ASP A C 1
ATOM 1108 O O . ASP A 1 141 ? 24.985 -12.602 -27.630 1.00 66.75 141 ASP A O 1
ATOM 1112 N N . ALA A 1 142 ? 24.798 -12.570 -25.399 1.00 69.62 142 ALA A N 1
ATOM 1113 C CA . ALA A 1 142 ? 26.223 -12.794 -25.160 1.00 69.62 142 ALA A CA 1
ATOM 1114 C C . ALA A 1 142 ? 26.682 -14.182 -25.651 1.00 69.62 142 ALA A C 1
ATOM 1116 O O . ALA A 1 142 ? 27.747 -14.306 -26.268 1.00 69.62 142 ALA A O 1
ATOM 1117 N N . ARG A 1 143 ? 25.877 -15.235 -25.438 1.00 68.44 143 ARG A N 1
ATOM 1118 C CA . ARG A 1 143 ? 26.159 -16.593 -25.941 1.00 68.44 143 ARG A CA 1
ATOM 1119 C C . ARG A 1 143 ? 26.079 -16.672 -27.466 1.00 68.44 143 ARG A C 1
ATOM 1121 O O . ARG A 1 143 ? 26.917 -17.343 -28.072 1.00 68.44 143 ARG A O 1
ATOM 1128 N N . GLN A 1 144 ? 25.126 -15.990 -28.099 1.00 68.56 144 GLN A N 1
ATOM 1129 C CA . GLN A 1 144 ? 25.011 -15.923 -29.557 1.00 68.56 144 GLN A CA 1
ATOM 1130 C C . GLN A 1 144 ? 26.163 -15.133 -30.1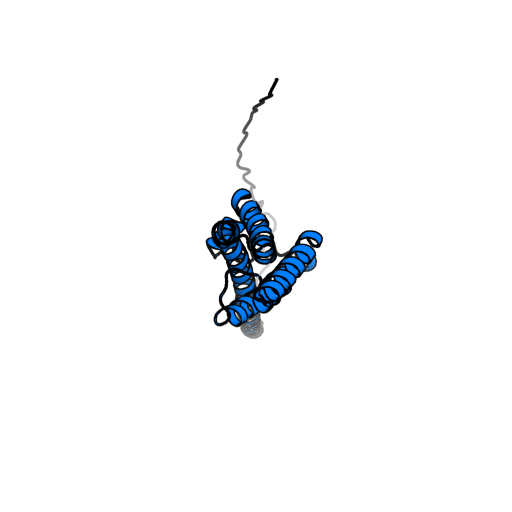78 1.00 68.56 144 GLN A C 1
ATOM 1132 O O . GLN A 1 144 ? 26.796 -15.631 -31.106 1.00 68.56 144 GLN A O 1
ATOM 1137 N N . SER A 1 145 ? 26.520 -13.977 -29.612 1.00 68.75 145 SER A N 1
ATOM 1138 C CA . SER A 1 145 ? 27.680 -13.188 -30.046 1.00 68.75 145 SER A CA 1
ATOM 1139 C C . SER A 1 145 ? 28.988 -13.985 -29.936 1.00 68.75 145 SER A C 1
ATOM 1141 O O . SER A 1 145 ? 29.818 -13.966 -30.847 1.00 68.75 145 SER A O 1
ATOM 1143 N N . SER A 1 146 ? 29.156 -14.765 -28.861 1.00 69.62 146 SER A N 1
ATOM 1144 C CA . SER A 1 146 ? 30.301 -15.669 -28.696 1.00 69.62 146 SER A CA 1
ATOM 1145 C C . SER A 1 146 ? 30.310 -16.803 -29.733 1.00 69.62 146 SER A C 1
ATOM 1147 O O . SER A 1 146 ? 31.335 -17.055 -30.371 1.00 69.62 146 SER A O 1
ATOM 1149 N N . ARG A 1 147 ? 29.158 -17.441 -29.992 1.00 65.69 147 ARG A N 1
ATOM 1150 C CA . ARG A 1 147 ? 29.024 -18.463 -31.048 1.00 65.69 147 ARG A CA 1
ATOM 1151 C C . ARG A 1 147 ? 29.301 -17.900 -32.441 1.00 65.69 147 ARG A C 1
ATOM 1153 O O . ARG A 1 147 ? 29.934 -18.572 -33.252 1.00 65.69 147 ARG A O 1
ATOM 1160 N N . GLU A 1 148 ? 28.864 -16.677 -32.723 1.00 59.06 148 GLU A N 1
ATOM 1161 C CA . GLU A 1 148 ? 29.099 -16.034 -34.013 1.00 59.06 148 GLU A CA 1
ATOM 1162 C C . GLU A 1 148 ? 30.570 -15.635 -34.199 1.00 59.06 148 GLU A C 1
ATOM 1164 O O . GLU A 1 148 ? 31.122 -15.839 -35.282 1.00 59.06 148 GLU A O 1
ATOM 1169 N N . LYS A 1 149 ? 31.255 -15.185 -33.137 1.00 61.81 149 LYS A N 1
ATOM 1170 C CA . LYS A 1 149 ? 32.711 -14.955 -33.159 1.00 61.81 149 LYS A CA 1
ATOM 1171 C C . LYS A 1 149 ? 33.507 -16.234 -33.436 1.00 61.81 149 LYS A C 1
ATOM 1173 O O . LYS A 1 149 ? 34.428 -16.196 -34.249 1.00 61.81 149 LYS A O 1
ATOM 1178 N N . VAL A 1 150 ? 33.131 -17.372 -32.843 1.00 61.19 150 VAL A N 1
ATOM 1179 C CA . VAL A 1 150 ? 33.761 -18.677 -33.141 1.00 61.19 150 VAL A CA 1
ATOM 1180 C C . VAL A 1 150 ? 33.527 -19.088 -34.599 1.00 61.19 150 VAL A C 1
ATOM 1182 O O . VAL A 1 150 ? 34.437 -19.584 -35.261 1.00 61.19 150 VAL A O 1
ATOM 1185 N N . ARG A 1 151 ? 32.329 -18.833 -35.136 1.00 56.88 151 ARG A N 1
ATOM 1186 C CA . ARG A 1 151 ? 31.982 -19.184 -36.520 1.00 56.88 151 ARG A CA 1
ATOM 1187 C C . ARG A 1 151 ? 32.725 -18.326 -37.553 1.00 56.88 151 ARG A C 1
ATOM 1189 O O . ARG A 1 151 ? 33.130 -18.852 -38.585 1.00 56.88 151 ARG A O 1
ATOM 1196 N N . ARG A 1 152 ? 32.953 -17.037 -37.266 1.00 54.44 152 ARG A N 1
ATOM 1197 C CA . ARG A 1 152 ? 33.727 -16.128 -38.135 1.00 54.44 152 ARG A CA 1
ATOM 1198 C C . ARG A 1 152 ? 35.238 -16.369 -38.053 1.00 54.44 152 ARG A C 1
ATOM 1200 O O . ARG A 1 152 ? 35.891 -16.391 -39.088 1.00 54.44 152 ARG A O 1
ATOM 1207 N N . GLY A 1 153 ? 35.777 -16.685 -36.872 1.00 53.41 153 GLY A N 1
ATOM 1208 C CA . GLY A 1 153 ? 37.202 -17.014 -36.706 1.00 53.41 153 GLY A CA 1
ATOM 1209 C C . GLY A 1 153 ? 37.666 -18.279 -37.447 1.00 53.41 153 GLY A C 1
ATOM 1210 O O . GLY A 1 153 ? 38.862 -18.464 -37.651 1.00 53.41 153 GLY A O 1
ATOM 1211 N N . SER A 1 154 ? 36.736 -19.135 -37.886 1.00 50.69 154 SER A N 1
ATOM 1212 C CA . SER A 1 154 ? 37.046 -20.332 -38.678 1.00 50.69 154 SER A CA 1
ATOM 1213 C C . SER A 1 154 ? 37.003 -20.107 -40.198 1.00 50.69 154 SER A C 1
ATOM 1215 O O . SER A 1 154 ? 37.412 -21.004 -40.935 1.00 50.69 154 SER A O 1
ATOM 1217 N N . SER A 1 155 ? 36.518 -18.954 -40.681 1.00 50.50 155 SER A N 1
ATOM 1218 C CA . SER A 1 155 ? 36.332 -18.691 -42.120 1.00 50.50 155 SER A CA 1
ATOM 1219 C C . SER A 1 155 ? 37.421 -17.811 -42.746 1.00 50.50 155 SER A C 1
ATOM 1221 O O . SER A 1 155 ? 37.542 -17.791 -43.967 1.00 50.50 155 SER A O 1
ATOM 1223 N N . ASP A 1 156 ? 38.251 -17.139 -41.944 1.00 50.75 156 ASP A N 1
ATOM 1224 C CA . ASP A 1 156 ? 39.267 -16.196 -42.446 1.00 50.75 156 ASP A CA 1
ATOM 1225 C C . ASP A 1 156 ? 40.581 -16.862 -42.900 1.00 50.75 156 ASP A C 1
ATOM 1227 O O . ASP A 1 156 ? 41.533 -16.182 -43.278 1.00 50.75 156 ASP A O 1
ATOM 1231 N N . ARG A 1 157 ? 40.663 -18.201 -42.907 1.00 52.19 157 ARG A N 1
ATOM 1232 C CA . ARG A 1 157 ? 41.842 -18.925 -43.424 1.00 52.19 157 ARG A CA 1
ATOM 1233 C C . ARG A 1 157 ? 41.749 -19.362 -44.884 1.00 52.19 157 ARG A C 1
ATOM 1235 O O . ARG A 1 157 ? 42.725 -19.906 -45.392 1.00 52.19 157 ARG A O 1
ATOM 1242 N N . LEU A 1 158 ? 40.640 -19.112 -45.580 1.00 54.44 158 LEU A N 1
ATOM 1243 C CA . LEU A 1 158 ? 40.497 -19.499 -46.985 1.00 54.44 158 LEU A CA 1
ATOM 1244 C C . LEU A 1 158 ? 39.932 -18.356 -47.831 1.00 54.44 158 LEU A C 1
ATOM 1246 O O . LEU A 1 158 ? 38.733 -18.262 -48.045 1.00 54.44 158 LEU A O 1
ATOM 1250 N N . GLY A 1 159 ? 40.861 -17.532 -48.325 1.00 51.62 159 GLY A N 1
ATOM 1251 C CA . GLY A 1 159 ? 40.864 -16.983 -49.682 1.00 51.62 159 GLY A CA 1
ATOM 1252 C C . GLY A 1 159 ? 39.722 -16.052 -50.093 1.00 51.62 159 GLY A C 1
ATOM 1253 O O . GLY A 1 159 ? 38.586 -16.470 -50.269 1.00 51.62 159 GLY A O 1
ATOM 1254 N N . ASN A 1 160 ? 40.071 -14.815 -50.453 1.00 46.12 160 ASN A N 1
ATOM 1255 C CA . ASN A 1 160 ? 39.965 -14.413 -51.857 1.00 46.12 160 ASN A CA 1
ATOM 1256 C C . ASN A 1 160 ? 40.566 -13.027 -52.097 1.00 46.12 160 ASN A C 1
ATOM 1258 O O . ASN A 1 160 ? 40.083 -12.009 -51.607 1.00 46.12 160 ASN A O 1
ATOM 1262 N N . HIS A 1 161 ? 41.587 -13.014 -52.951 1.00 52.12 161 HIS A N 1
ATOM 1263 C CA . HIS A 1 161 ? 41.921 -11.876 -53.789 1.00 52.12 161 HIS A CA 1
ATOM 1264 C C . HIS A 1 161 ? 40.664 -11.435 -54.548 1.00 52.12 161 HIS A C 1
ATOM 1266 O O . HIS A 1 161 ? 40.114 -12.215 -55.328 1.00 52.12 161 HIS A O 1
ATOM 1272 N N . ARG A 1 162 ? 40.219 -10.186 -54.382 1.00 47.00 162 ARG A N 1
ATOM 1273 C CA . ARG A 1 162 ? 39.343 -9.579 -55.384 1.00 47.00 162 ARG A CA 1
ATOM 1274 C C . ARG A 1 162 ? 39.667 -8.113 -55.623 1.00 47.00 162 ARG A C 1
ATOM 1276 O O . ARG A 1 162 ? 39.778 -7.312 -54.704 1.00 47.00 162 ARG A O 1
ATOM 1283 N N . ALA A 1 163 ? 39.859 -7.877 -56.914 1.00 48.41 163 ALA A N 1
ATOM 1284 C CA . ALA A 1 163 ? 40.234 -6.678 -57.630 1.00 48.41 163 ALA A CA 1
ATOM 1285 C C . ALA A 1 163 ? 39.525 -5.388 -57.197 1.00 48.41 163 ALA A C 1
ATOM 1287 O O . ALA A 1 163 ? 38.349 -5.381 -56.836 1.00 48.41 163 ALA A O 1
ATOM 1288 N N . ALA A 1 164 ? 40.278 -4.296 -57.336 1.00 49.41 164 ALA A N 1
ATOM 1289 C CA . ALA A 1 164 ? 39.816 -2.921 -57.276 1.00 49.41 164 ALA A CA 1
ATOM 1290 C C . ALA A 1 164 ? 38.662 -2.667 -58.262 1.00 49.41 164 ALA A C 1
ATOM 1292 O O . ALA A 1 164 ? 38.708 -3.102 -59.414 1.00 49.41 164 ALA A O 1
ATOM 1293 N N . SER A 1 165 ? 37.649 -1.933 -57.801 1.00 43.56 165 SER A N 1
ATOM 1294 C CA . SER A 1 165 ? 36.564 -1.407 -58.632 1.00 43.56 165 SER A CA 1
ATOM 1295 C C . SER A 1 165 ? 36.828 0.079 -58.924 1.00 43.56 165 SER A C 1
ATOM 1297 O O . SER A 1 165 ? 37.316 0.767 -58.024 1.00 43.56 165 SER A O 1
ATOM 1299 N N . PRO A 1 166 ? 36.525 0.596 -60.131 1.00 50.25 166 PRO A N 1
ATOM 1300 C CA . PRO A 1 166 ? 36.879 1.960 -60.521 1.00 50.25 166 PRO A CA 1
ATOM 1301 C C . PRO A 1 166 ? 35.948 3.022 -59.920 1.00 50.25 166 PRO A C 1
ATOM 1303 O O . PRO A 1 166 ? 34.794 2.750 -59.579 1.00 50.25 166 PRO A O 1
ATOM 1306 N N . GLU A 1 167 ? 36.473 4.247 -59.850 1.00 44.16 167 GLU A N 1
ATOM 1307 C CA . GLU A 1 167 ? 35.775 5.489 -59.512 1.00 44.16 167 GLU A CA 1
ATOM 1308 C C . GLU A 1 167 ? 34.632 5.789 -60.499 1.00 44.16 167 GLU A C 1
ATOM 1310 O O . GLU A 1 167 ? 34.813 5.676 -61.710 1.00 44.16 167 GLU A O 1
ATOM 1315 N N . GLY A 1 168 ? 33.464 6.224 -60.002 1.00 55.94 168 GLY A N 1
ATOM 1316 C CA . GLY A 1 168 ? 32.469 6.889 -60.862 1.00 55.94 168 GLY A CA 1
ATOM 1317 C C . GLY A 1 168 ? 30.983 6.622 -60.610 1.00 55.94 168 GLY A C 1
ATOM 1318 O O . GLY A 1 168 ? 30.151 7.209 -61.298 1.00 55.94 168 GLY A O 1
ATOM 1319 N N . ALA A 1 169 ? 30.589 5.796 -59.638 1.00 45.28 169 ALA A N 1
ATOM 1320 C CA . ALA A 1 169 ? 29.165 5.575 -59.364 1.00 45.28 169 ALA A CA 1
ATOM 1321 C C . ALA A 1 169 ? 28.564 6.709 -58.505 1.00 45.28 169 ALA A C 1
ATOM 1323 O O . ALA A 1 169 ? 28.508 6.623 -57.278 1.00 45.28 169 ALA A O 1
ATOM 1324 N N . GLN A 1 170 ? 28.102 7.789 -59.148 1.00 46.81 170 GLN A N 1
ATOM 1325 C CA . GLN A 1 170 ? 27.288 8.819 -58.495 1.00 46.81 170 GLN A CA 1
ATOM 1326 C C . GLN A 1 170 ? 25.905 8.261 -58.124 1.00 46.81 170 GLN A C 1
ATOM 1328 O O . GLN A 1 170 ? 25.083 7.930 -58.977 1.00 46.81 170 GLN A O 1
ATOM 1333 N N . VAL A 1 171 ? 25.639 8.191 -56.820 1.00 51.78 171 VAL A N 1
ATOM 1334 C CA . VAL A 1 171 ? 24.338 7.822 -56.256 1.00 51.78 171 VAL A CA 1
ATOM 1335 C C . VAL A 1 171 ? 23.387 9.018 -56.356 1.00 51.78 171 VAL A C 1
ATOM 1337 O O . VAL A 1 171 ? 23.515 10.007 -55.634 1.00 51.78 171 VAL A O 1
ATOM 1340 N N . VAL A 1 172 ? 22.403 8.919 -57.250 1.00 47.72 172 VAL A N 1
ATOM 1341 C CA . VAL A 1 172 ? 21.323 9.902 -57.421 1.00 47.72 172 VAL A CA 1
ATOM 1342 C C . VAL A 1 172 ? 20.394 9.872 -56.202 1.00 47.72 172 VAL A C 1
ATOM 1344 O O . VAL A 1 172 ? 19.625 8.933 -55.994 1.00 47.72 172 VAL A O 1
ATOM 1347 N N . ARG A 1 173 ? 20.444 10.927 -55.381 1.00 44.66 173 ARG A N 1
ATOM 1348 C CA . ARG A 1 173 ? 19.595 11.106 -54.192 1.00 44.66 173 ARG A CA 1
ATOM 1349 C C . ARG A 1 173 ? 18.258 11.747 -54.594 1.00 44.66 173 ARG A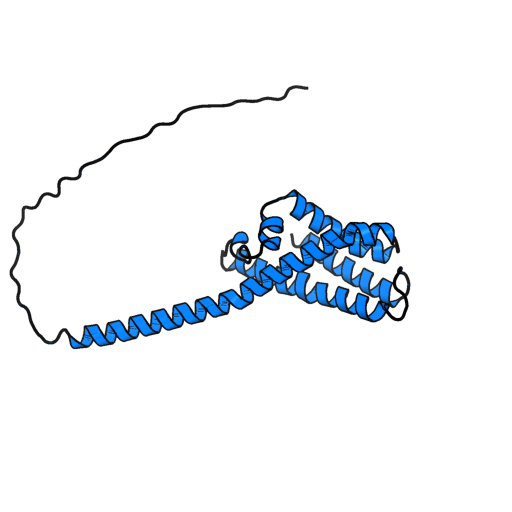 C 1
ATOM 1351 O O . ARG A 1 173 ? 18.155 12.962 -54.735 1.00 44.66 173 ARG A O 1
ATOM 1358 N N . ARG A 1 174 ? 17.211 10.934 -54.766 1.00 42.50 174 ARG A N 1
ATOM 1359 C CA . ARG A 1 174 ? 15.822 11.412 -54.918 1.00 42.50 174 ARG A CA 1
ATOM 1360 C C . ARG A 1 174 ? 15.302 11.925 -53.566 1.00 42.50 174 ARG A C 1
ATOM 1362 O O . ARG A 1 174 ? 15.090 11.138 -52.649 1.00 42.50 174 ARG A O 1
ATOM 1369 N N . LYS A 1 175 ? 15.085 13.237 -53.447 1.00 42.94 175 LYS A N 1
ATOM 1370 C CA . LYS A 1 175 ? 14.392 13.881 -52.317 1.00 42.94 175 LYS A CA 1
ATOM 1371 C C . LYS A 1 175 ? 12.889 13.899 -52.636 1.00 42.94 175 LYS A C 1
ATOM 1373 O O . LYS A 1 175 ? 12.487 14.546 -53.599 1.00 42.94 175 LYS A O 1
ATOM 1378 N N . ARG A 1 176 ? 12.078 13.149 -51.882 1.00 46.59 176 ARG A N 1
ATOM 1379 C CA . ARG A 1 176 ? 10.606 13.240 -51.904 1.00 46.59 176 ARG A CA 1
ATOM 1380 C C . ARG A 1 176 ? 10.129 14.194 -50.806 1.00 46.59 176 ARG A C 1
ATOM 1382 O O . ARG A 1 176 ? 10.773 14.320 -49.770 1.00 46.59 176 ARG A O 1
ATOM 1389 N N . SER A 1 177 ? 9.047 14.882 -51.135 1.00 45.72 177 SER A N 1
ATOM 1390 C CA . SER A 1 177 ? 8.405 16.032 -50.504 1.00 45.72 177 SER A CA 1
ATOM 1391 C C . SER A 1 177 ? 7.417 15.677 -49.378 1.00 45.72 177 SER A C 1
ATOM 1393 O O . SER A 1 177 ? 7.182 14.498 -49.123 1.00 45.72 177 SER A O 1
ATOM 1395 N N . ASN A 1 178 ? 6.789 16.740 -48.844 1.00 39.50 178 ASN A N 1
ATOM 1396 C CA . ASN A 1 178 ? 5.568 16.828 -48.019 1.00 39.50 178 ASN A CA 1
ATOM 1397 C C . ASN A 1 178 ? 5.789 16.680 -46.496 1.00 39.50 178 ASN A C 1
ATOM 1399 O O . ASN A 1 178 ? 6.599 15.874 -46.069 1.00 39.50 178 ASN A O 1
ATOM 1403 N N . GLU A 1 179 ? 5.156 17.450 -45.605 1.00 44.94 179 GLU A N 1
ATOM 1404 C CA . GLU A 1 179 ? 3.868 18.145 -45.703 1.00 44.94 179 GLU A CA 1
ATOM 1405 C C . GLU A 1 179 ? 3.734 19.244 -44.629 1.00 44.94 179 GLU A C 1
ATOM 1407 O O . GLU A 1 179 ? 4.281 19.154 -43.532 1.00 44.94 179 GLU A O 1
ATOM 1412 N N . SER A 1 180 ? 2.983 20.283 -44.978 1.00 45.03 180 SER A N 1
ATOM 1413 C CA . SER A 1 180 ? 2.478 21.369 -44.141 1.00 45.03 180 SER A CA 1
ATOM 1414 C C . SER A 1 180 ? 1.249 20.946 -43.330 1.00 45.03 180 SER A C 1
ATOM 1416 O O . SER A 1 180 ? 0.352 20.317 -43.888 1.00 45.03 180 SER A O 1
ATOM 1418 N N . THR A 1 181 ? 1.098 21.411 -42.086 1.00 43.12 181 THR A N 1
ATOM 1419 C CA . THR A 1 181 ? -0.237 21.631 -41.493 1.00 43.12 181 THR A CA 1
ATOM 1420 C C . THR A 1 181 ? -0.220 22.828 -40.537 1.00 43.12 181 THR A C 1
ATOM 1422 O O . THR A 1 181 ? 0.652 22.957 -39.682 1.00 43.12 181 THR A O 1
ATOM 1425 N N . GLN A 1 182 ? -1.180 23.719 -40.777 1.00 41.72 182 GLN A N 1
ATOM 1426 C CA . GLN A 1 182 ? -1.494 24.984 -40.114 1.00 41.72 182 GLN A CA 1
ATOM 1427 C C . GLN A 1 182 ? -2.432 24.817 -38.896 1.00 41.72 182 GLN A C 1
ATOM 1429 O O . GLN A 1 182 ? -3.149 23.829 -38.797 1.00 41.72 182 GLN A O 1
ATOM 1434 N N . ALA A 1 183 ? -2.503 25.908 -38.117 1.00 40.88 183 ALA A N 1
ATOM 1435 C CA . ALA A 1 183 ? -3.694 26.531 -37.503 1.00 40.88 183 ALA A CA 1
ATOM 1436 C C . ALA A 1 183 ? -4.226 26.078 -36.119 1.00 40.88 183 ALA A C 1
ATOM 1438 O O . ALA A 1 183 ? -4.834 25.027 -35.959 1.00 40.88 183 ALA A O 1
ATOM 1439 N N . SER A 1 184 ? -4.025 26.994 -35.157 1.00 45.47 184 SER A N 1
ATOM 1440 C CA . SER A 1 184 ? -5.012 27.784 -34.382 1.00 45.47 184 SER A CA 1
ATOM 1441 C C . SER A 1 184 ? -6.237 27.153 -33.697 1.00 45.47 184 SER A C 1
ATOM 1443 O O . SER A 1 184 ? -7.116 26.615 -34.357 1.00 45.47 184 SER A O 1
ATOM 1445 N N . ALA A 1 185 ? -6.342 27.422 -32.386 1.00 45.56 185 ALA A N 1
ATOM 1446 C CA . ALA A 1 185 ? -7.525 27.857 -31.604 1.00 45.56 185 ALA A CA 1
ATOM 1447 C C . ALA A 1 185 ? -7.024 28.036 -30.146 1.00 45.56 185 ALA A C 1
ATOM 1449 O O . ALA A 1 185 ? -6.467 27.093 -29.592 1.00 45.56 185 ALA A O 1
ATOM 1450 N N . GLU A 1 186 ? -6.927 29.203 -29.502 1.00 45.41 186 GLU A N 1
ATOM 1451 C CA . GLU A 1 186 ? -7.888 30.282 -29.208 1.00 45.41 186 GLU A CA 1
ATOM 1452 C C . GLU A 1 186 ? -9.123 29.810 -28.422 1.00 45.41 186 GLU A C 1
ATOM 1454 O O . GLU A 1 186 ? -10.060 29.267 -28.998 1.00 45.41 186 GLU A O 1
ATOM 1459 N N . GLN A 1 187 ? -9.100 30.019 -27.097 1.00 44.03 187 GLN A N 1
ATOM 1460 C CA . GLN A 1 187 ? -10.291 30.212 -26.261 1.00 44.03 187 GLN A CA 1
ATOM 1461 C C . GLN A 1 187 ? -9.911 30.816 -24.892 1.00 44.03 187 GLN A C 1
ATOM 1463 O O . GLN A 1 187 ? -9.221 30.191 -24.085 1.00 44.03 187 GLN A O 1
ATOM 1468 N N . GLU A 1 188 ? -10.365 32.055 -24.673 1.00 50.19 188 GLU A N 1
ATOM 1469 C CA . GLU A 1 188 ? -10.526 32.733 -23.375 1.00 50.19 188 GLU A CA 1
ATOM 1470 C C . GLU A 1 188 ? -11.430 31.939 -22.414 1.00 50.19 188 GLU A C 1
ATOM 1472 O O . GLU A 1 188 ? -12.211 31.082 -22.840 1.00 50.19 188 GLU A O 1
ATOM 1477 N N . PRO A 1 189 ? -11.439 32.321 -21.126 1.00 56.50 189 PRO A N 1
ATOM 1478 C CA . PRO A 1 189 ? -12.740 32.706 -20.586 1.00 56.50 189 PRO A CA 1
ATOM 1479 C C . PRO A 1 189 ? -12.708 34.027 -19.810 1.00 56.50 189 PRO A C 1
ATOM 1481 O O . PRO A 1 189 ? -11.802 34.300 -19.022 1.00 56.50 189 PRO A O 1
ATOM 1484 N N . ALA A 1 190 ? -13.772 34.800 -20.017 1.00 53.97 190 ALA A N 1
ATOM 1485 C CA . ALA A 1 190 ? -14.193 35.901 -19.173 1.00 53.97 190 ALA A CA 1
ATOM 1486 C C . ALA A 1 190 ? -15.285 35.440 -18.189 1.00 53.97 190 ALA A C 1
ATOM 1488 O O . ALA A 1 190 ? -16.116 34.600 -18.540 1.00 53.97 190 ALA A O 1
ATOM 1489 N N . GLN A 1 191 ? -15.290 36.131 -17.042 1.00 53.44 191 GLN A N 1
ATOM 1490 C CA . GLN A 1 191 ? -16.267 36.192 -15.938 1.00 53.44 191 GLN A CA 1
ATOM 1491 C C . GLN A 1 191 ? -16.157 35.135 -14.836 1.00 53.44 191 GLN A C 1
ATOM 1493 O O . GLN A 1 191 ? -16.527 33.962 -15.048 1.00 5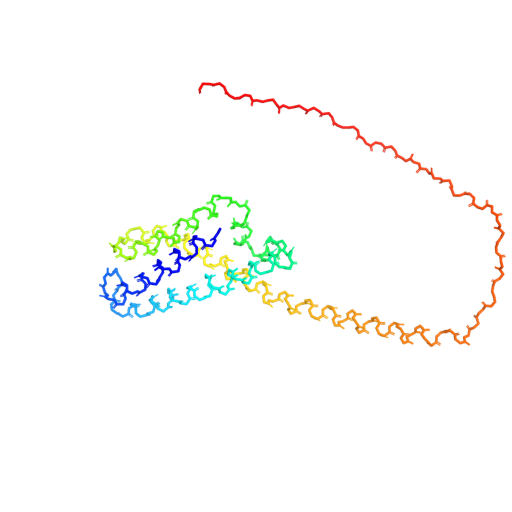3.44 191 GLN A O 1
#

Secondary structure (DSSP, 8-state):
-HHHHHHHHHHHHHHHHHHHTT-SSS-TTTHHHHHHHHHHHIIIIIIIIHHHHHHHHHTS---GGGTTTTSHHHHHHHH-HHHHHHHHHHHHHHHHHHHTT-HHHHHHHHHHHHHHHHHHHHHHHHHHHHHHHHHHHHHHHHHHHHHHHHHHHTTTTS-----PPPS------------------------

Sequence (191 aa):
MVIDRVSSCLCLHFAAKSVLEGRTCFGASAAPFVAAILRSLIVLVEIVAHVSVMFLSEVLGVHQKQMGYDYTIVRKYLSDKRYLFWSCLSFELFGLSLIVNATPVVLVSLPGFVFRAAANICRLISILTRKESRRWTEEEDARQSSREKVRRGSSDRLGNHRAASPEGAQVVRRKRSNESTQASAEQEPAQ

Organism: NCBI:txid1628268